Protein AF-A0A936QFX0-F1 (afdb_monomer_lite)

Foldseek 3Di:
DDPFFDQDPNDGHDDADEWFAEDPVQFPDPDPVSRVVQSVLQSVVCVVPPTRYYGYGHVVSVVLVVLLVVLLVQVVVVLVDVFKDWDWAFFADPPPRHTQEIETDMWGAGPVGDTDDCVRNVVSCLVVVVLLSVQLVSLLNQQLVQVVCVVVVNVRYAYEYEDELSLLPPPCNLVSSVVSCVVNVGQQLRYEYEYEPVSLPPDVVSLLVSLVSSVVSNHAYEYPQPPPDDDDPVSVVVSLHQEYEHHVVVVVVVVPDDDPDDDPDDDDDDDDDDDDDDDDDDDDDDDDDDDDDDDDDDDDPDPDDDDDDFDDDDDDDDDDDDDNYDYTYRGDDDVVVSPD

Sequence (340 aa):
MFALPLSVLGEETMVSVSLGLTRLADVESEGGAAVLEAAFQALRAVKSQQRGQLGWYTPEMSRRTHERVTLLAGLRQALRSTGLFVVYQPQVALDDGRLIGLEALVRWRTEAGDFIGPDRFVPVAEQSGLICELGCFVLREALTVLTTLRESGLDAVRMAVNVSAVQFRDPDFLSELGDIIRSVGADSSKLELEITESVAMEDAAYVRASLDTIRQHGIQLAIDDFGTGYSSLAQLKQLSVDRLKIDRAFCQRSGRGGVRGQHRWGHRSAGPQARGRSDRRGRGNPRTGRLAATNGLPGSAGLSVWSPNALAGSARLDSSASGRASAVIRTTGIDALAHL

Radius of gyration: 26.62 Å; chains: 1; bounding box: 82×62×77 Å

Structure (mmCIF, N/CA/C/O backbone):
data_AF-A0A936QFX0-F1
#
_entry.id   AF-A0A936QFX0-F1
#
loop_
_atom_site.group_PDB
_atom_site.id
_atom_site.type_symbol
_atom_site.label_atom_id
_atom_site.label_alt_id
_atom_site.label_comp_id
_atom_site.label_asym_id
_atom_site.label_entity_id
_atom_site.label_seq_id
_atom_site.pdbx_PDB_ins_code
_atom_site.Cartn_x
_atom_site.Cartn_y
_atom_site.Cartn_z
_atom_site.occupancy
_atom_site.B_iso_or_equiv
_atom_site.auth_seq_id
_atom_site.auth_comp_id
_atom_site.auth_asym_id
_atom_site.auth_atom_id
_atom_site.pdbx_PDB_model_num
ATOM 1 N N . MET A 1 1 ? 0.925 -4.727 -39.262 1.00 59.97 1 MET A N 1
ATOM 2 C CA . MET A 1 1 ? -0.075 -5.646 -38.675 1.00 59.97 1 MET A CA 1
ATOM 3 C C . MET A 1 1 ? -0.552 -6.559 -39.793 1.00 59.97 1 MET A C 1
ATOM 5 O O . MET A 1 1 ? -0.716 -6.053 -40.897 1.00 59.97 1 MET A O 1
ATOM 9 N N . PHE A 1 2 ? -0.674 -7.871 -39.567 1.00 66.50 2 PHE A N 1
ATOM 10 C CA . PHE A 1 2 ? -1.157 -8.772 -40.617 1.00 66.50 2 PHE A CA 1
ATOM 11 C C . PHE A 1 2 ? -2.635 -8.477 -40.880 1.00 66.50 2 PHE A C 1
ATOM 13 O O . PHE A 1 2 ? -3.433 -8.453 -39.948 1.00 66.50 2 PHE A O 1
ATOM 20 N N . ALA A 1 3 ? -2.969 -8.182 -42.136 1.00 69.75 3 ALA A N 1
ATOM 21 C CA . ALA A 1 3 ? -4.334 -7.847 -42.539 1.00 69.75 3 ALA A CA 1
ATOM 22 C C . ALA A 1 3 ? -5.234 -9.088 -42.665 1.00 69.75 3 ALA A C 1
ATOM 24 O O . ALA A 1 3 ? -6.452 -8.955 -42.687 1.00 69.75 3 ALA A O 1
ATOM 25 N N . LEU A 1 4 ? -4.631 -10.277 -42.753 1.00 81.00 4 LEU A N 1
ATOM 26 C CA . LEU A 1 4 ? -5.306 -11.559 -42.918 1.00 81.00 4 LEU A CA 1
ATOM 27 C C . LEU A 1 4 ? -4.728 -12.578 -41.923 1.00 81.00 4 LEU A C 1
ATOM 29 O O . LEU A 1 4 ? -3.544 -12.469 -41.576 1.00 81.00 4 LEU A O 1
ATOM 33 N N . PRO A 1 5 ? -5.539 -13.544 -41.456 1.00 84.38 5 PRO A N 1
ATOM 34 C CA . PRO A 1 5 ? -5.068 -14.619 -40.596 1.00 84.38 5 PRO A CA 1
ATOM 35 C C . PRO A 1 5 ? -4.023 -15.477 -41.315 1.00 84.38 5 PRO A C 1
ATOM 37 O O . PRO A 1 5 ? -4.024 -15.617 -42.538 1.00 84.38 5 PRO A O 1
ATOM 40 N N . LEU A 1 6 ? -3.107 -16.045 -40.536 1.00 89.38 6 LEU A N 1
ATOM 41 C CA . LEU A 1 6 ? -2.107 -16.989 -41.019 1.00 89.38 6 LEU A CA 1
ATOM 42 C C . LEU A 1 6 ? -2.596 -18.409 -40.732 1.00 89.38 6 LEU A C 1
ATOM 44 O O . LEU A 1 6 ? -3.075 -18.681 -39.632 1.00 89.38 6 LEU A O 1
ATOM 48 N N . SER A 1 7 ? -2.446 -19.315 -41.698 1.00 90.00 7 SER A N 1
ATOM 49 C CA . SER A 1 7 ? -2.715 -20.737 -41.471 1.00 90.00 7 SER A CA 1
ATOM 50 C C . SER A 1 7 ? -1.565 -21.349 -40.670 1.00 90.00 7 SER A C 1
ATOM 52 O O . SER A 1 7 ? -0.426 -21.399 -41.141 1.00 90.00 7 SER A O 1
ATOM 54 N N . VAL A 1 8 ? -1.851 -21.789 -39.445 1.00 88.19 8 VAL A N 1
ATOM 55 C CA . VAL A 1 8 ? -0.900 -22.440 -38.537 1.00 88.19 8 VAL A CA 1
ATOM 56 C C . VAL A 1 8 ? -1.490 -23.792 -38.156 1.00 88.19 8 VAL A C 1
ATOM 58 O O . VAL A 1 8 ? -2.532 -23.851 -37.518 1.00 88.19 8 VAL A O 1
ATOM 61 N N . LEU A 1 9 ? -0.842 -24.887 -38.569 1.00 90.19 9 LEU A N 1
ATOM 62 C CA . LEU A 1 9 ? -1.313 -26.263 -38.323 1.00 90.19 9 LEU A CA 1
ATOM 63 C C . LEU A 1 9 ? -2.747 -26.549 -38.828 1.00 90.19 9 LEU A C 1
ATOM 65 O O . LEU A 1 9 ? -3.434 -27.402 -38.278 1.00 90.19 9 LEU A O 1
ATOM 69 N N . GLY A 1 10 ? -3.189 -25.860 -39.886 1.00 89.19 10 GLY A N 1
ATOM 70 C CA . GLY A 1 10 ? -4.537 -26.011 -40.451 1.00 89.19 10 GLY A CA 1
ATOM 71 C C . GLY A 1 10 ? -5.600 -25.098 -39.830 1.00 89.19 10 GLY A C 1
ATOM 72 O O . GLY A 1 10 ? -6.713 -25.058 -40.341 1.00 89.19 10 GLY A O 1
ATOM 73 N N . GLU A 1 11 ? -5.249 -24.323 -38.802 1.00 88.00 11 GLU A N 1
ATOM 74 C CA . GLU A 1 11 ? -6.131 -23.347 -38.153 1.00 88.00 11 GLU A CA 1
ATOM 75 C C . GLU A 1 11 ? -5.802 -21.918 -38.611 1.00 88.00 11 GLU A C 1
ATOM 77 O O . GLU A 1 11 ? -4.633 -21.536 -38.731 1.00 88.00 11 GLU A O 1
ATOM 82 N N . GLU A 1 12 ? -6.827 -21.097 -38.843 1.00 91.62 12 GLU A N 1
ATOM 83 C CA . GLU A 1 12 ? -6.650 -19.678 -39.162 1.00 91.62 12 GLU A CA 1
ATOM 84 C C . GLU A 1 12 ? -6.410 -18.864 -37.887 1.00 91.62 12 GLU A C 1
ATOM 86 O O . GLU A 1 12 ? -7.300 -18.678 -37.060 1.00 91.62 12 GLU A O 1
ATOM 91 N N . THR A 1 13 ? -5.194 -18.339 -37.727 1.00 88.06 13 THR A N 1
ATOM 92 C CA . THR A 1 13 ? -4.798 -17.578 -36.537 1.00 88.06 13 THR A CA 1
ATOM 93 C C . THR A 1 13 ? -4.462 -16.134 -36.888 1.00 88.06 13 THR A C 1
ATOM 95 O O . THR A 1 13 ? -3.573 -15.853 -37.695 1.00 88.06 13 THR A O 1
ATOM 98 N N . MET A 1 14 ? -5.125 -15.186 -36.224 1.00 86.88 14 MET A N 1
ATOM 99 C CA . MET A 1 14 ? -4.748 -13.774 -36.293 1.00 86.88 14 MET A CA 1
ATOM 100 C C . MET A 1 14 ? -3.461 -13.524 -35.505 1.00 86.88 14 MET A C 1
ATOM 102 O O . MET A 1 14 ? -3.421 -13.674 -34.284 1.00 86.88 14 MET A O 1
ATOM 106 N N . VAL A 1 15 ? -2.409 -13.091 -36.201 1.00 86.00 15 VAL A N 1
ATOM 107 C CA . VAL A 1 15 ? -1.118 -12.760 -35.587 1.00 86.00 15 VAL A CA 1
ATOM 108 C C . VAL A 1 15 ? -0.955 -11.248 -35.489 1.00 86.00 15 VAL A C 1
ATOM 110 O O . VAL A 1 15 ? -1.141 -10.505 -36.452 1.00 86.00 15 VAL A O 1
ATOM 113 N N . SER A 1 16 ? -0.554 -10.782 -34.309 1.00 84.25 16 SER A N 1
ATOM 114 C CA . SER A 1 16 ? -0.152 -9.394 -34.086 1.00 84.25 16 SER A CA 1
ATOM 115 C C . SER A 1 16 ? 1.356 -9.317 -33.853 1.00 84.25 16 SER A C 1
ATOM 117 O O . SER A 1 16 ? 1.957 -10.229 -33.287 1.00 84.25 16 SER A O 1
ATOM 119 N N . VAL A 1 17 ? 1.981 -8.228 -34.304 1.00 87.38 17 VAL A N 1
ATOM 120 C CA . VAL A 1 17 ? 3.422 -7.990 -34.148 1.00 87.38 17 VAL A CA 1
ATOM 121 C C . VAL A 1 17 ? 3.612 -6.694 -33.385 1.00 87.38 17 VAL A C 1
ATOM 123 O O . VAL A 1 17 ? 3.028 -5.676 -33.751 1.00 87.38 17 VAL A O 1
ATOM 1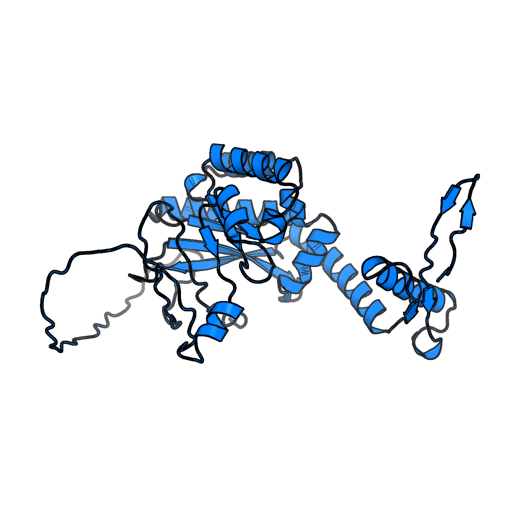26 N N . SER A 1 18 ? 4.438 -6.737 -32.343 1.00 91.81 18 SER A N 1
ATOM 127 C CA . SER A 1 18 ? 4.894 -5.547 -31.630 1.00 91.81 18 SER A CA 1
ATOM 128 C C . SER A 1 18 ? 6.342 -5.241 -31.992 1.00 91.81 18 SER A C 1
ATOM 130 O O . SER A 1 18 ? 7.163 -6.156 -32.024 1.00 91.81 18 SER A O 1
ATOM 132 N N . LEU A 1 19 ? 6.654 -3.968 -32.235 1.00 93.81 19 LEU A N 1
ATOM 133 C CA . LEU A 1 19 ? 7.981 -3.503 -32.649 1.00 93.81 19 LEU A CA 1
ATOM 134 C C . LEU A 1 19 ? 8.499 -2.444 -31.673 1.00 93.81 19 LEU A C 1
ATOM 136 O O . LEU A 1 19 ? 7.777 -1.506 -31.338 1.00 93.81 19 LEU A O 1
ATOM 140 N N . GLY A 1 20 ? 9.750 -2.588 -31.240 1.00 94.38 20 GLY A N 1
ATOM 141 C CA . GLY A 1 20 ? 10.479 -1.562 -30.499 1.00 94.38 20 GLY A CA 1
ATOM 142 C C . GLY A 1 20 ? 11.553 -0.959 -31.389 1.00 94.38 20 GLY A C 1
ATOM 143 O O . GLY A 1 20 ? 12.367 -1.692 -31.948 1.00 94.38 20 GLY A O 1
ATOM 144 N N . LEU A 1 21 ? 11.533 0.359 -31.544 1.00 94.31 21 LEU A N 1
ATOM 145 C CA . LEU A 1 21 ? 12.494 1.109 -32.345 1.00 94.31 21 LEU A CA 1
ATOM 146 C C . LEU A 1 21 ? 13.338 2.006 -31.450 1.00 94.31 21 LEU A C 1
ATOM 148 O O . LEU A 1 21 ? 12.849 2.520 -30.452 1.00 94.31 21 LEU A O 1
ATOM 152 N N . THR A 1 22 ? 14.582 2.253 -31.839 1.00 94.44 22 THR A N 1
ATOM 153 C CA . THR A 1 22 ? 15.432 3.269 -31.215 1.00 94.44 22 THR A CA 1
ATOM 154 C C . THR A 1 22 ? 16.231 3.995 -32.288 1.00 94.44 22 THR A C 1
ATOM 156 O O . THR A 1 22 ? 16.524 3.419 -33.340 1.00 94.44 22 THR A O 1
ATOM 159 N N . ARG A 1 23 ? 16.575 5.259 -32.042 1.00 91.94 23 ARG A N 1
ATOM 160 C CA . ARG A 1 23 ? 17.535 5.992 -32.870 1.00 91.94 23 ARG A CA 1
ATOM 161 C C . ARG A 1 23 ? 18.886 5.930 -32.184 1.00 91.94 23 ARG A C 1
ATOM 163 O O . ARG A 1 23 ? 18.968 6.083 -30.971 1.00 91.94 23 ARG A O 1
ATOM 170 N N . LEU A 1 24 ? 19.947 5.780 -32.970 1.00 89.81 24 LEU A N 1
ATOM 171 C CA . LEU A 1 24 ? 21.312 5.765 -32.437 1.00 89.81 24 LEU A CA 1
ATOM 172 C C . LEU A 1 24 ? 21.632 7.040 -31.638 1.00 89.81 24 LEU A C 1
ATOM 174 O O . LEU A 1 24 ? 22.276 6.956 -30.606 1.00 89.81 24 LEU A O 1
ATOM 178 N N . ALA A 1 25 ? 21.116 8.195 -32.071 1.00 89.31 25 ALA A N 1
ATOM 179 C CA . ALA A 1 25 ? 21.322 9.480 -31.398 1.00 89.31 25 ALA A CA 1
ATOM 180 C C . ALA A 1 25 ? 20.618 9.610 -30.033 1.00 89.31 25 ALA A C 1
ATOM 182 O O . ALA A 1 25 ? 20.989 10.477 -29.252 1.00 89.31 25 ALA A O 1
ATOM 183 N N . ASP A 1 26 ? 19.614 8.774 -29.745 1.00 87.62 26 ASP A N 1
ATOM 184 C CA . ASP A 1 26 ? 18.865 8.832 -28.482 1.00 87.62 26 ASP A CA 1
ATOM 185 C C . ASP A 1 26 ? 19.538 7.992 -27.376 1.00 87.62 26 ASP A C 1
ATOM 187 O O . ASP A 1 26 ? 19.082 7.986 -26.232 1.00 87.62 26 ASP A O 1
ATOM 191 N N . VAL A 1 27 ? 20.604 7.253 -27.701 1.00 87.38 27 VAL A N 1
ATOM 192 C CA . VAL A 1 27 ? 21.320 6.364 -26.780 1.00 87.38 27 VAL A CA 1
ATOM 193 C C . VAL A 1 27 ? 22.672 6.988 -26.442 1.00 87.38 27 VAL A C 1
ATOM 195 O O . VAL A 1 27 ? 23.532 7.117 -27.304 1.00 87.38 27 VAL A O 1
ATOM 198 N N . GLU A 1 28 ? 22.887 7.333 -25.173 1.00 80.25 28 GLU A N 1
ATOM 199 C CA . GLU A 1 28 ? 24.111 7.998 -24.677 1.00 80.25 28 GLU A CA 1
ATOM 200 C C . GLU A 1 28 ? 25.355 7.078 -24.630 1.00 80.25 28 GLU A C 1
ATOM 202 O O . GLU A 1 28 ? 26.347 7.385 -23.975 1.00 80.25 28 GLU A O 1
ATOM 207 N N . SER A 1 29 ? 25.317 5.925 -25.303 1.00 80.19 29 SER A N 1
ATOM 208 C CA . SER A 1 29 ? 26.368 4.906 -25.284 1.00 80.19 29 SER A CA 1
ATOM 209 C C . SER A 1 29 ? 26.775 4.516 -26.700 1.00 80.19 29 SER A C 1
ATOM 211 O O . SER A 1 29 ? 25.930 4.260 -27.555 1.00 80.19 29 SER A O 1
ATOM 213 N N . GLU A 1 30 ? 28.083 4.390 -26.923 1.00 74.19 30 GLU A N 1
ATOM 214 C CA . GLU A 1 30 ? 28.663 3.979 -28.208 1.00 74.19 30 GLU A CA 1
ATOM 215 C C . GLU A 1 30 ? 28.567 2.457 -28.459 1.00 74.19 30 GLU A C 1
ATOM 217 O O . GLU A 1 30 ? 28.928 1.964 -29.527 1.00 74.19 30 GLU A O 1
ATOM 222 N N . GLY A 1 31 ? 28.071 1.681 -27.486 1.00 84.88 31 GLY A N 1
ATOM 223 C CA . GLY A 1 31 ? 27.994 0.223 -27.566 1.00 84.88 31 GLY A CA 1
ATOM 224 C C . GLY A 1 31 ? 26.705 -0.296 -28.209 1.00 84.88 31 GLY A C 1
ATOM 225 O O . GLY A 1 31 ? 25.600 0.032 -27.776 1.00 84.88 31 GLY A O 1
ATOM 226 N N . GLY A 1 32 ? 26.823 -1.226 -29.165 1.00 88.25 32 GLY A N 1
ATOM 227 C CA . GLY A 1 32 ? 25.663 -1.865 -29.811 1.00 88.25 32 GLY A CA 1
ATOM 228 C C . GLY A 1 32 ? 24.707 -2.580 -28.841 1.00 88.25 32 GLY A C 1
ATOM 229 O O . GLY A 1 32 ? 23.507 -2.656 -29.099 1.00 88.25 32 GLY A O 1
ATOM 230 N N . ALA A 1 33 ? 25.208 -3.045 -27.691 1.00 89.56 33 ALA A N 1
ATOM 231 C CA . ALA A 1 33 ? 24.383 -3.637 -26.638 1.00 89.56 33 ALA A CA 1
ATOM 232 C C . ALA A 1 33 ? 23.384 -2.634 -26.032 1.00 89.56 33 ALA A C 1
ATOM 234 O O . ALA A 1 33 ? 22.217 -2.976 -25.859 1.00 89.56 33 ALA A O 1
ATOM 235 N N . ALA A 1 34 ? 23.807 -1.389 -25.783 1.00 88.44 34 ALA A N 1
ATOM 236 C CA . ALA A 1 34 ? 22.941 -0.348 -25.228 1.00 88.44 34 ALA A CA 1
ATOM 237 C C . ALA A 1 34 ? 21.832 0.052 -26.214 1.00 88.44 34 ALA A C 1
ATOM 239 O O . ALA A 1 34 ? 20.684 0.263 -25.825 1.00 88.44 34 ALA A O 1
ATOM 240 N N . VAL A 1 35 ? 22.148 0.077 -27.513 1.00 91.25 35 VAL A N 1
ATOM 241 C CA . VAL A 1 35 ? 21.163 0.315 -28.579 1.00 91.25 35 VAL A CA 1
ATOM 242 C C . VAL A 1 35 ? 20.118 -0.803 -28.618 1.00 91.25 35 VAL A C 1
ATOM 244 O O . VAL A 1 35 ? 18.917 -0.535 -28.688 1.00 91.25 35 VAL A O 1
ATOM 247 N N . LEU A 1 36 ? 20.546 -2.064 -28.533 1.00 92.38 36 LEU A N 1
ATOM 248 C CA . LEU A 1 36 ? 19.619 -3.196 -28.469 1.00 92.38 36 LEU A CA 1
ATOM 249 C C . LEU A 1 36 ? 18.745 -3.141 -27.215 1.00 92.38 36 LEU A C 1
ATOM 251 O O . LEU A 1 36 ? 17.538 -3.365 -27.305 1.00 92.38 36 LEU A O 1
ATOM 255 N N . GLU A 1 37 ? 19.321 -2.809 -26.060 1.00 90.12 37 GLU A N 1
ATOM 256 C CA . GLU A 1 37 ? 18.570 -2.654 -24.817 1.00 90.12 37 GLU A CA 1
ATOM 257 C C . GLU A 1 37 ? 17.504 -1.556 -24.932 1.00 90.12 37 GLU A C 1
ATOM 259 O O . GLU A 1 37 ? 16.346 -1.794 -24.585 1.00 90.12 37 GLU A O 1
ATOM 264 N N . ALA A 1 38 ? 17.844 -0.402 -25.511 1.00 91.19 38 ALA A N 1
ATOM 265 C CA . ALA A 1 38 ? 16.902 0.684 -25.774 1.00 91.19 38 ALA A CA 1
ATOM 266 C C . ALA A 1 38 ? 15.726 0.231 -26.665 1.00 91.19 38 ALA A C 1
ATOM 268 O O . ALA A 1 38 ? 14.558 0.472 -26.340 1.00 91.19 38 ALA A O 1
ATOM 269 N N . ALA A 1 39 ? 16.004 -0.508 -27.746 1.00 93.38 39 ALA A N 1
ATOM 270 C CA . ALA A 1 39 ? 14.959 -1.091 -28.593 1.00 93.38 39 ALA A CA 1
ATOM 271 C C . ALA A 1 39 ? 14.088 -2.109 -27.829 1.00 93.38 39 ALA A C 1
ATOM 273 O O . ALA A 1 39 ? 12.862 -2.130 -27.982 1.00 93.38 39 ALA A O 1
ATOM 274 N N . PHE A 1 40 ? 14.690 -2.927 -26.958 1.00 92.19 40 PHE A N 1
ATOM 275 C CA . PHE A 1 40 ? 13.958 -3.863 -26.102 1.00 92.19 40 PHE A CA 1
ATOM 276 C C . PHE A 1 40 ? 13.073 -3.160 -25.073 1.00 92.19 40 PHE A C 1
ATOM 278 O O . PHE A 1 40 ? 11.955 -3.620 -24.828 1.00 92.19 40 PHE A O 1
ATOM 285 N N . GLN A 1 41 ? 13.530 -2.056 -24.482 1.00 90.00 41 GLN A N 1
ATOM 286 C CA . GLN A 1 41 ? 12.723 -1.255 -23.564 1.00 90.00 41 GLN A CA 1
ATOM 287 C C . GLN A 1 41 ? 11.493 -0.681 -24.277 1.00 90.00 41 GLN A C 1
ATOM 289 O O . GLN A 1 41 ? 10.377 -0.832 -23.775 1.00 90.00 41 GLN A O 1
ATOM 294 N N . ALA A 1 42 ? 11.664 -0.137 -25.487 1.00 91.94 42 ALA A N 1
ATOM 295 C CA . ALA A 1 42 ? 10.550 0.321 -26.316 1.00 91.94 42 ALA A CA 1
ATOM 296 C C . ALA A 1 42 ? 9.563 -0.817 -26.630 1.00 91.94 42 ALA A C 1
ATOM 298 O O . ALA A 1 42 ? 8.351 -0.663 -26.477 1.00 91.94 42 ALA A O 1
ATOM 299 N N . LEU A 1 43 ? 10.074 -2.000 -26.989 1.00 93.25 43 LEU A N 1
ATOM 300 C CA . LEU A 1 43 ? 9.245 -3.180 -27.246 1.00 93.25 43 LEU A CA 1
ATOM 301 C C . LEU A 1 43 ? 8.459 -3.619 -26.001 1.00 93.25 43 LEU A C 1
ATOM 303 O O . LEU A 1 43 ? 7.289 -3.992 -26.109 1.00 93.25 43 LEU A O 1
ATOM 307 N N . ARG A 1 44 ? 9.084 -3.601 -24.817 1.00 88.00 44 ARG A N 1
ATOM 308 C CA . ARG A 1 44 ? 8.416 -3.930 -23.549 1.00 88.00 44 ARG A CA 1
ATOM 309 C C . ARG A 1 44 ? 7.314 -2.924 -23.230 1.00 88.00 44 ARG A C 1
ATOM 311 O O . ARG A 1 44 ? 6.215 -3.359 -22.897 1.00 88.00 44 ARG A O 1
ATOM 318 N N . ALA A 1 45 ? 7.574 -1.628 -23.405 1.00 86.19 45 ALA A N 1
ATOM 319 C CA . ALA A 1 45 ? 6.584 -0.573 -23.193 1.00 86.19 45 ALA A CA 1
ATOM 320 C C . ALA A 1 45 ? 5.344 -0.765 -24.085 1.00 86.19 45 ALA A C 1
ATOM 322 O O . ALA A 1 45 ? 4.213 -0.734 -23.593 1.00 86.19 45 ALA A O 1
ATOM 323 N N . VAL A 1 46 ? 5.551 -1.082 -25.369 1.00 89.00 46 VAL A N 1
ATOM 324 C CA . VAL A 1 46 ? 4.465 -1.446 -26.294 1.00 89.00 46 VAL A CA 1
ATOM 325 C C . VAL A 1 46 ? 3.704 -2.665 -25.783 1.00 89.00 46 VAL A C 1
ATOM 327 O O . VAL A 1 46 ? 2.481 -2.637 -25.692 1.00 89.00 46 VAL A O 1
ATOM 330 N N . LYS A 1 47 ? 4.408 -3.740 -25.411 1.00 86.75 47 LYS A N 1
ATOM 331 C CA . LYS A 1 47 ? 3.768 -4.979 -24.945 1.00 86.75 47 LYS A CA 1
ATOM 332 C C . LYS A 1 47 ? 2.942 -4.794 -23.669 1.00 86.75 47 LYS A C 1
ATOM 334 O O . LYS A 1 47 ? 1.980 -5.543 -23.508 1.00 86.75 47 LYS A O 1
ATOM 339 N N . SER A 1 48 ? 3.312 -3.861 -22.788 1.00 79.88 48 SER A N 1
ATOM 340 C CA . SER A 1 48 ? 2.575 -3.568 -21.551 1.00 79.88 48 SER A CA 1
ATOM 341 C C . SER A 1 48 ? 1.384 -2.631 -21.744 1.00 79.88 48 SER A C 1
ATOM 343 O O . SER A 1 48 ? 0.422 -2.740 -20.996 1.00 79.88 48 SER A O 1
ATOM 345 N N . GLN A 1 49 ? 1.439 -1.714 -22.715 1.00 78.88 49 GLN A N 1
ATOM 346 C CA . GLN A 1 49 ? 0.354 -0.761 -22.971 1.00 78.88 49 GLN A CA 1
ATOM 347 C C . GLN A 1 49 ? -0.652 -1.316 -23.981 1.00 78.88 49 GLN A C 1
ATOM 349 O O . GLN A 1 49 ? -1.844 -1.391 -23.698 1.00 78.88 49 GLN A O 1
ATOM 354 N N . GLN A 1 50 ? -0.173 -1.716 -25.163 1.00 74.69 50 GLN A N 1
ATOM 355 C CA . GLN A 1 50 ? -1.018 -2.212 -26.242 1.00 74.69 50 GLN A CA 1
ATOM 356 C C . GLN A 1 50 ? -0.226 -3.085 -27.226 1.00 74.69 50 GLN A C 1
ATOM 358 O O . GLN A 1 50 ? 0.632 -2.622 -27.983 1.00 74.69 50 GLN A O 1
ATOM 363 N N . ARG A 1 51 ? -0.542 -4.385 -27.247 1.00 80.69 51 ARG A N 1
ATOM 364 C CA . ARG A 1 51 ? 0.068 -5.349 -28.176 1.00 80.69 51 ARG A CA 1
ATOM 365 C C . ARG A 1 51 ? -0.319 -5.046 -29.629 1.00 80.69 51 ARG A C 1
ATOM 367 O O . ARG A 1 51 ? -1.374 -4.481 -29.898 1.00 80.69 51 ARG A O 1
ATOM 374 N N . GLY A 1 52 ? 0.542 -5.433 -30.571 1.00 81.88 52 GLY A N 1
ATOM 375 C CA . GLY A 1 52 ? 0.308 -5.238 -32.007 1.00 81.88 52 GLY A CA 1
ATOM 376 C C . GLY A 1 52 ? 0.702 -3.865 -32.565 1.00 81.88 52 GLY A C 1
ATOM 377 O O . GLY A 1 52 ? 0.391 -3.582 -33.721 1.00 81.88 52 GLY A O 1
ATOM 378 N N . GLN A 1 53 ? 1.359 -3.018 -31.766 1.00 87.38 53 GLN A N 1
ATOM 379 C CA . GLN A 1 53 ? 1.803 -1.681 -32.171 1.00 87.38 53 GLN A CA 1
ATOM 380 C C . GLN A 1 53 ? 3.326 -1.543 -32.286 1.00 87.38 53 GLN A C 1
ATOM 382 O O . GLN A 1 53 ? 4.095 -2.458 -31.993 1.00 87.38 53 GLN A O 1
ATOM 387 N N . LEU A 1 54 ? 3.759 -0.368 -32.727 1.00 91.62 54 LEU A N 1
ATOM 388 C CA . LEU A 1 54 ? 5.151 0.044 -32.795 1.00 91.62 54 LEU A CA 1
ATOM 389 C C . LEU A 1 54 ? 5.392 1.175 -31.796 1.00 91.62 54 LEU A C 1
ATOM 391 O O . LEU A 1 54 ? 4.580 2.090 -31.695 1.00 91.62 54 LEU A O 1
ATOM 395 N N . GLY A 1 55 ? 6.508 1.111 -31.077 1.00 91.69 55 GLY A N 1
ATOM 396 C CA . GLY A 1 55 ? 6.901 2.117 -30.097 1.00 91.69 55 GLY A CA 1
ATOM 397 C C . GLY A 1 55 ? 8.350 2.530 -30.276 1.00 91.69 55 GLY A C 1
ATOM 398 O O . GLY A 1 55 ? 9.206 1.710 -30.608 1.00 91.69 55 GLY A O 1
ATOM 399 N N . TRP A 1 56 ? 8.607 3.812 -30.046 1.00 93.62 56 TRP A N 1
ATOM 400 C CA . TRP A 1 56 ? 9.943 4.386 -30.064 1.00 93.62 56 TRP A CA 1
ATOM 401 C C . TRP A 1 56 ? 10.492 4.478 -28.650 1.00 93.62 56 TRP A C 1
ATOM 403 O O . TRP A 1 56 ? 9.786 4.874 -27.722 1.00 93.62 56 TRP A O 1
ATOM 413 N N . TYR A 1 57 ? 11.761 4.130 -28.514 1.00 92.69 57 TYR A N 1
ATOM 414 C CA . TYR A 1 57 ? 12.542 4.408 -27.332 1.00 92.69 57 TYR A CA 1
ATOM 415 C C . TYR A 1 57 ? 12.608 5.914 -27.104 1.00 92.69 57 TYR A C 1
ATOM 417 O O . TYR A 1 57 ? 12.734 6.699 -28.044 1.00 92.69 57 TYR A O 1
ATOM 425 N N . THR A 1 58 ? 12.557 6.298 -25.836 1.00 90.88 58 THR A N 1
ATOM 426 C CA . THR A 1 58 ? 12.931 7.633 -25.386 1.00 90.88 58 THR A CA 1
ATOM 427 C C . THR A 1 58 ? 13.891 7.486 -24.205 1.00 90.88 58 THR A C 1
ATOM 429 O O . THR A 1 58 ? 13.726 6.546 -23.422 1.00 90.88 58 THR A O 1
ATOM 432 N N . PRO A 1 59 ? 14.854 8.405 -24.009 1.00 87.62 59 PRO A N 1
ATOM 433 C CA . PRO A 1 59 ? 15.752 8.380 -22.846 1.00 87.62 59 PRO A CA 1
ATOM 434 C C . PRO A 1 59 ? 15.013 8.282 -21.502 1.00 87.62 59 PRO A C 1
ATOM 436 O O . PRO A 1 59 ? 15.459 7.629 -20.559 1.00 87.62 59 PRO A O 1
ATOM 439 N N . GLU A 1 60 ? 13.812 8.856 -21.445 1.00 86.56 60 GLU A N 1
ATOM 440 C CA . GLU A 1 60 ? 12.903 8.772 -20.305 1.00 86.56 60 GLU A CA 1
ATOM 441 C C . GLU A 1 60 ? 12.508 7.325 -19.942 1.00 86.56 60 GLU A C 1
ATOM 443 O O . GLU A 1 60 ? 12.316 7.026 -18.764 1.00 86.56 60 GLU A O 1
ATOM 448 N N . MET A 1 61 ? 12.417 6.400 -20.907 1.00 86.62 61 MET A N 1
ATOM 449 C CA . MET A 1 61 ? 12.153 4.978 -20.630 1.00 86.62 61 MET A CA 1
ATOM 450 C C . MET A 1 61 ? 13.297 4.330 -19.842 1.00 86.62 61 MET A C 1
ATOM 452 O O . MET A 1 61 ? 13.039 3.620 -18.862 1.00 86.62 61 MET A O 1
ATOM 456 N N . SER A 1 62 ? 14.547 4.621 -20.215 1.00 84.62 62 SER A N 1
ATOM 457 C CA . SER A 1 62 ? 15.726 4.153 -19.479 1.00 84.62 62 SER A CA 1
ATOM 458 C C . SER A 1 62 ? 15.769 4.756 -18.086 1.00 84.62 62 SER A C 1
ATOM 460 O O . SER A 1 62 ? 15.982 4.023 -17.118 1.00 84.62 62 SER A O 1
ATOM 462 N N . ARG A 1 63 ? 15.503 6.063 -17.962 1.00 84.81 63 ARG A N 1
ATOM 463 C CA . ARG A 1 63 ? 15.469 6.748 -16.664 1.00 84.81 63 ARG A CA 1
ATOM 464 C C . ARG A 1 63 ? 14.428 6.130 -15.733 1.00 84.81 63 ARG A C 1
ATOM 466 O O . ARG A 1 63 ? 14.766 5.748 -14.619 1.00 84.81 63 ARG A O 1
ATOM 473 N N . ARG A 1 64 ? 13.195 5.923 -16.206 1.00 83.62 64 ARG A N 1
ATOM 474 C CA . ARG A 1 64 ? 12.125 5.267 -15.428 1.00 83.62 64 ARG A CA 1
ATOM 475 C C . ARG A 1 64 ? 12.478 3.841 -15.024 1.00 83.62 64 ARG A C 1
ATOM 477 O O . ARG A 1 64 ? 12.142 3.415 -13.922 1.00 83.62 64 ARG A O 1
ATOM 484 N N . THR A 1 65 ? 13.144 3.099 -15.907 1.00 83.50 65 THR A N 1
ATOM 485 C CA . THR A 1 65 ? 13.597 1.735 -15.609 1.00 83.50 65 THR A CA 1
ATOM 486 C C . THR A 1 65 ? 14.637 1.746 -14.490 1.00 83.50 65 THR A C 1
ATOM 488 O O . THR A 1 65 ? 14.474 1.019 -13.511 1.00 83.50 65 THR A O 1
ATOM 491 N N . HIS A 1 66 ? 15.649 2.613 -14.582 1.00 86.44 66 HIS A N 1
ATOM 492 C CA . HIS A 1 66 ? 16.662 2.780 -13.537 1.00 86.44 66 HIS A CA 1
ATOM 493 C C . HIS A 1 66 ? 16.044 3.235 -12.214 1.00 86.44 66 HIS A C 1
ATOM 495 O O . HIS A 1 66 ? 16.277 2.609 -11.185 1.00 86.44 66 HIS A O 1
ATOM 501 N N . GLU A 1 67 ? 15.195 4.265 -12.235 1.00 87.69 67 GLU A N 1
ATOM 502 C CA . GLU A 1 67 ? 14.495 4.757 -11.044 1.00 87.69 67 GLU A CA 1
ATOM 503 C C . GLU A 1 67 ? 13.698 3.653 -10.359 1.00 87.69 67 GLU A C 1
ATOM 505 O O . GLU A 1 67 ? 13.737 3.523 -9.139 1.00 87.69 67 GLU A O 1
ATOM 510 N N . ARG A 1 68 ? 13.011 2.815 -11.135 1.00 89.00 68 ARG A N 1
ATOM 511 C CA . ARG A 1 68 ? 12.251 1.693 -10.599 1.00 89.00 68 ARG A CA 1
ATOM 512 C C . ARG A 1 68 ? 13.137 0.621 -9.970 1.00 89.00 68 ARG A C 1
ATOM 514 O O . ARG A 1 68 ? 12.762 0.082 -8.933 1.00 89.00 68 ARG A O 1
ATOM 521 N N . VAL A 1 69 ? 14.281 0.301 -10.575 1.00 90.56 69 VAL A N 1
ATOM 522 C CA . VAL A 1 69 ? 15.254 -0.639 -9.992 1.00 90.56 69 VAL A CA 1
ATOM 523 C C . VAL A 1 69 ? 15.795 -0.088 -8.673 1.00 90.56 69 VAL A C 1
ATOM 525 O O . VAL A 1 69 ? 15.809 -0.809 -7.676 1.00 90.56 69 VAL A O 1
ATOM 528 N N . THR A 1 70 ? 16.150 1.197 -8.637 1.00 91.44 70 THR A N 1
ATOM 529 C CA . THR A 1 70 ? 16.605 1.882 -7.420 1.00 91.44 70 THR A CA 1
ATOM 530 C C . THR A 1 70 ? 15.524 1.890 -6.339 1.00 91.44 70 THR A C 1
ATOM 532 O O . THR A 1 70 ? 15.799 1.527 -5.197 1.00 91.44 70 THR A O 1
ATOM 535 N N . LEU A 1 71 ? 14.277 2.228 -6.690 1.00 92.94 71 LEU A N 1
ATOM 536 C CA . LEU A 1 71 ? 13.140 2.193 -5.765 1.00 92.94 71 LEU A CA 1
ATOM 537 C C . LEU A 1 71 ? 12.878 0.779 -5.241 1.00 92.94 71 LEU A C 1
ATOM 539 O O . LEU A 1 71 ? 12.634 0.606 -4.054 1.00 92.94 71 LEU A O 1
ATOM 543 N N . LEU A 1 72 ? 12.958 -0.245 -6.091 1.00 94.50 72 LEU A N 1
ATOM 544 C CA . LEU A 1 72 ? 12.765 -1.632 -5.674 1.00 94.50 72 LEU A CA 1
ATOM 545 C C . LEU A 1 72 ? 13.844 -2.080 -4.679 1.00 94.50 72 LEU A C 1
ATOM 547 O O . LEU A 1 72 ? 13.529 -2.691 -3.658 1.00 94.50 72 LEU A O 1
ATOM 551 N N . ALA A 1 73 ? 15.112 -1.786 -4.975 1.00 93.06 73 ALA A N 1
ATOM 552 C CA . ALA A 1 73 ? 16.226 -2.108 -4.088 1.00 93.06 73 ALA A CA 1
ATOM 553 C C . ALA A 1 73 ? 16.084 -1.389 -2.737 1.00 93.06 73 ALA A C 1
ATOM 555 O O . ALA A 1 73 ? 16.174 -2.030 -1.689 1.00 93.06 73 ALA A O 1
ATOM 556 N N . GLY A 1 74 ? 15.773 -0.090 -2.773 1.00 93.94 74 GLY A N 1
ATOM 557 C CA . GLY A 1 74 ? 15.539 0.712 -1.578 1.00 93.94 74 GLY A CA 1
ATOM 558 C C . GLY A 1 74 ? 14.351 0.216 -0.751 1.00 93.94 74 GLY A C 1
ATOM 559 O O . GLY A 1 74 ? 14.464 0.118 0.466 1.00 93.94 74 GLY A O 1
ATOM 560 N N . LEU A 1 75 ? 13.237 -0.158 -1.387 1.00 95.00 75 LEU A N 1
ATOM 561 C CA . LEU A 1 75 ? 12.047 -0.64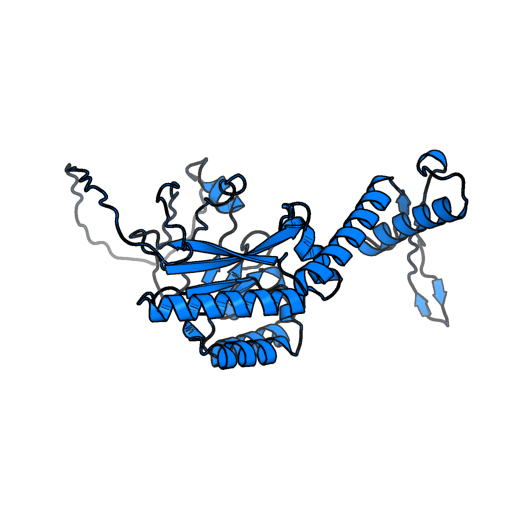0 -0.683 1.00 95.00 75 LEU A CA 1
ATOM 562 C C . LEU A 1 75 ? 12.327 -1.966 0.034 1.00 95.00 75 LEU A C 1
ATOM 564 O O . LEU A 1 75 ? 11.953 -2.130 1.192 1.00 95.00 75 LEU A O 1
ATOM 568 N N . ARG A 1 76 ? 13.051 -2.892 -0.612 1.00 94.06 76 ARG A N 1
ATOM 569 C CA . ARG A 1 76 ? 13.491 -4.148 0.024 1.00 94.06 76 ARG A CA 1
ATOM 570 C C . ARG A 1 76 ? 14.362 -3.906 1.249 1.00 94.06 76 ARG A C 1
ATOM 572 O O . ARG A 1 76 ? 14.281 -4.661 2.212 1.00 94.06 76 ARG A O 1
ATOM 579 N N . GLN A 1 77 ? 15.238 -2.908 1.191 1.00 92.94 77 GLN A N 1
ATOM 580 C CA . GLN A 1 77 ? 16.062 -2.527 2.333 1.00 92.94 77 GLN A CA 1
ATOM 581 C C . GLN A 1 77 ? 15.200 -1.922 3.440 1.00 92.94 77 GLN A C 1
ATOM 583 O O . GLN A 1 77 ? 15.316 -2.356 4.580 1.00 92.94 77 GLN A O 1
ATOM 588 N N . ALA A 1 78 ? 14.293 -1.008 3.094 1.00 93.62 78 ALA A N 1
ATOM 589 C CA . ALA A 1 78 ? 13.421 -0.327 4.042 1.00 93.62 78 ALA A CA 1
ATOM 590 C C . ALA A 1 78 ? 12.443 -1.268 4.762 1.00 93.62 78 ALA A C 1
ATOM 592 O O . ALA A 1 78 ? 12.154 -1.036 5.927 1.00 93.62 78 ALA A O 1
ATOM 593 N N . LEU A 1 79 ? 11.987 -2.349 4.117 1.00 92.12 79 LEU A N 1
ATOM 594 C CA . LEU A 1 79 ? 11.189 -3.408 4.759 1.00 92.12 79 LEU A CA 1
ATOM 595 C C . LEU A 1 79 ? 11.971 -4.203 5.816 1.00 92.12 79 LEU A C 1
ATOM 597 O O . LEU A 1 79 ? 11.374 -4.769 6.725 1.00 92.12 79 LEU A O 1
ATOM 601 N N . ARG A 1 80 ? 13.304 -4.253 5.708 1.00 89.56 80 ARG A N 1
ATOM 602 C CA . ARG A 1 80 ? 14.187 -4.931 6.672 1.00 89.56 80 ARG A CA 1
ATOM 603 C C . ARG A 1 80 ? 14.799 -3.984 7.708 1.00 89.56 80 ARG A C 1
ATOM 605 O O . ARG A 1 80 ? 15.478 -4.454 8.617 1.00 89.56 80 ARG A O 1
ATOM 612 N N . SER A 1 81 ? 14.626 -2.674 7.549 1.00 84.81 81 SER A N 1
ATOM 613 C CA . SER A 1 81 ? 15.251 -1.633 8.372 1.00 84.81 81 SER A CA 1
ATOM 614 C C . SER A 1 81 ? 14.228 -0.569 8.803 1.00 84.81 81 SER A C 1
ATOM 616 O O . SER A 1 81 ? 13.026 -0.796 8.743 1.00 84.81 81 SER A O 1
ATOM 618 N N . THR A 1 82 ? 14.678 0.597 9.278 1.00 77.88 82 THR A N 1
ATOM 619 C CA . THR A 1 82 ? 13.823 1.662 9.842 1.00 77.88 82 THR A CA 1
ATOM 620 C C . THR A 1 82 ? 13.373 2.720 8.821 1.00 77.88 82 THR A C 1
ATOM 622 O O . THR A 1 82 ? 13.081 3.855 9.193 1.00 77.88 82 THR A O 1
ATOM 625 N N . GLY A 1 83 ? 13.350 2.397 7.523 1.00 89.00 83 GLY A N 1
ATOM 626 C CA . GLY A 1 83 ? 12.997 3.365 6.470 1.00 89.00 83 GLY A CA 1
ATOM 627 C C . GLY A 1 83 ? 11.490 3.587 6.289 1.00 89.00 83 GLY A C 1
ATOM 628 O O . GLY A 1 83 ? 11.069 4.645 5.814 1.00 89.00 83 GLY A O 1
ATOM 629 N N . LEU A 1 84 ? 10.671 2.599 6.653 1.00 95.75 84 LEU A N 1
ATOM 630 C CA . LEU A 1 84 ? 9.213 2.664 6.557 1.00 95.75 84 LEU A CA 1
ATOM 631 C C . LEU A 1 84 ? 8.595 3.034 7.901 1.00 95.75 84 LEU A C 1
ATOM 633 O O . LEU A 1 84 ? 9.025 2.562 8.950 1.00 95.75 84 LEU A O 1
ATOM 637 N N . PHE A 1 85 ? 7.559 3.864 7.856 1.00 95.44 85 PHE A N 1
ATOM 638 C CA . PHE A 1 85 ? 6.772 4.234 9.027 1.00 95.44 85 PHE A CA 1
ATOM 639 C C . PHE A 1 85 ? 5.326 4.529 8.626 1.00 95.44 85 PHE A C 1
ATOM 641 O O . PHE A 1 85 ? 5.023 4.764 7.453 1.00 95.44 85 PHE A O 1
ATOM 648 N N . VAL A 1 86 ? 4.418 4.510 9.598 1.00 96.81 86 VAL A N 1
ATOM 649 C CA . VAL A 1 86 ? 2.991 4.767 9.381 1.00 96.81 86 VAL A CA 1
ATOM 650 C C . VAL A 1 86 ? 2.613 6.091 10.031 1.00 96.81 86 VAL A C 1
ATOM 652 O O . VAL A 1 86 ? 2.943 6.347 11.187 1.00 96.81 86 VAL A O 1
ATOM 655 N N . VAL A 1 87 ? 1.917 6.941 9.279 1.00 96.75 87 VAL A N 1
ATOM 656 C CA . VAL A 1 87 ? 1.260 8.142 9.809 1.00 96.75 87 VAL A CA 1
ATOM 657 C C . VAL A 1 87 ? -0.248 7.936 9.832 1.00 96.75 87 VAL A C 1
ATOM 659 O O . VAL A 1 87 ? -0.782 7.160 9.042 1.00 96.75 87 VAL A O 1
ATOM 662 N N . TYR A 1 88 ? -0.941 8.650 10.717 1.00 96.31 88 TYR A N 1
ATOM 663 C CA . TYR A 1 88 ? -2.368 8.449 10.963 1.00 96.31 88 TYR A CA 1
ATOM 664 C C . TYR A 1 88 ? -3.160 9.709 10.626 1.00 96.31 88 TYR A C 1
ATOM 666 O O . TYR A 1 88 ? -2.956 10.760 11.237 1.00 96.31 88 TYR A O 1
ATOM 674 N N . GLN A 1 89 ? -4.072 9.610 9.660 1.00 95.00 89 GLN A N 1
ATOM 675 C CA . GLN A 1 89 ? -4.949 10.712 9.273 1.00 95.00 89 GLN A CA 1
ATOM 676 C C . GLN A 1 89 ? -6.309 10.607 9.985 1.00 95.00 89 GLN A C 1
ATOM 678 O O . GLN A 1 89 ? -7.005 9.609 9.809 1.00 95.00 89 GLN A O 1
ATOM 683 N N . PRO A 1 90 ? -6.741 11.624 10.752 1.00 93.81 90 PRO A N 1
ATOM 684 C CA . PRO A 1 90 ? -8.039 11.628 11.403 1.00 93.81 90 PRO A CA 1
ATOM 685 C C . PRO A 1 90 ? -9.201 11.645 10.434 1.00 93.81 90 PRO A C 1
ATOM 687 O O . PRO A 1 90 ? -9.208 12.361 9.433 1.00 93.81 90 PRO A O 1
ATOM 690 N N . GLN A 1 91 ? -10.235 10.919 10.827 1.00 92.00 91 GLN A N 1
ATOM 691 C CA . GLN A 1 91 ? -11.552 10.952 10.230 1.00 92.00 91 GLN A CA 1
ATOM 692 C C . GLN A 1 91 ? -12.525 11.453 11.295 1.00 92.00 91 GLN A C 1
ATOM 694 O O . GLN A 1 91 ? -12.601 10.892 12.393 1.00 92.00 91 GLN A O 1
ATOM 699 N N . VAL A 1 92 ? -13.269 12.513 10.981 1.00 90.75 92 VAL A N 1
ATOM 700 C CA . VAL A 1 92 ? -14.190 13.173 11.917 1.00 90.75 92 VAL A CA 1
ATOM 701 C C . VAL A 1 92 ? -15.631 13.096 11.426 1.00 90.75 92 VAL A C 1
ATOM 703 O O . VAL A 1 92 ? -15.888 13.106 10.221 1.00 90.75 92 VAL A O 1
ATOM 706 N N . ALA A 1 93 ? -16.587 13.017 12.352 1.00 89.19 93 ALA A N 1
ATOM 707 C CA . ALA A 1 93 ? -17.995 13.164 12.006 1.00 89.19 93 ALA A CA 1
ATOM 708 C C . ALA A 1 93 ? -18.285 14.621 11.627 1.00 89.19 93 ALA A C 1
ATOM 710 O O . ALA A 1 93 ? -17.843 15.549 12.301 1.00 89.19 93 ALA A O 1
ATOM 711 N N . LEU A 1 94 ? -19.052 14.828 10.558 1.00 85.44 94 LEU A N 1
ATOM 712 C CA . LEU A 1 94 ? -19.359 16.175 10.065 1.00 85.44 94 LEU A CA 1
ATOM 713 C C . LEU A 1 94 ? -20.327 16.941 10.971 1.00 85.44 94 LEU A C 1
ATOM 715 O O . LEU A 1 94 ? -20.315 18.169 10.969 1.00 85.44 94 LEU A O 1
ATOM 719 N N . ASP A 1 95 ? -21.162 16.221 11.718 1.00 87.81 95 ASP A N 1
ATOM 720 C CA . ASP A 1 95 ? -22.234 16.820 12.512 1.00 87.81 95 ASP A CA 1
ATOM 721 C C . ASP A 1 95 ? -21.704 17.515 13.771 1.00 87.81 95 ASP A C 1
ATOM 723 O O . ASP A 1 95 ? -22.165 18.602 14.118 1.00 87.81 95 ASP A O 1
ATOM 727 N N . ASP A 1 96 ? -20.734 16.895 14.450 1.00 87.44 96 ASP A N 1
ATOM 728 C CA . ASP A 1 96 ? -20.221 17.332 15.754 1.00 87.44 96 ASP A CA 1
ATOM 729 C C . ASP A 1 96 ? -18.685 17.448 15.813 1.00 87.44 96 ASP A C 1
ATOM 731 O O . ASP A 1 96 ? -18.138 17.857 16.836 1.00 87.44 96 ASP A O 1
ATOM 735 N N . GLY A 1 97 ? -17.974 17.123 14.727 1.00 87.12 97 GLY A N 1
ATOM 736 C CA . GLY A 1 97 ? -16.514 17.188 14.654 1.00 87.12 97 GLY A CA 1
ATOM 737 C C . GLY A 1 97 ? -15.790 16.112 15.466 1.00 87.12 97 GLY A C 1
ATOM 738 O O . GLY A 1 97 ? -14.565 16.173 15.582 1.00 87.12 97 GLY A O 1
ATOM 739 N N . ARG A 1 98 ? -16.501 15.130 16.039 1.00 91.25 98 ARG A N 1
ATOM 740 C CA . ARG A 1 98 ? -15.869 14.099 16.872 1.00 91.25 98 ARG A CA 1
ATOM 741 C C . ARG A 1 98 ? -14.969 13.192 16.040 1.00 91.25 98 ARG A C 1
ATOM 743 O O . ARG A 1 98 ? -15.302 12.852 14.903 1.00 91.25 98 ARG A O 1
ATOM 750 N N . LEU A 1 99 ? -13.870 12.733 16.632 1.00 91.06 99 LEU A N 1
ATOM 751 C CA . LEU A 1 99 ? -13.018 11.709 16.034 1.00 91.06 99 LEU A CA 1
ATOM 752 C C . LEU A 1 99 ? -13.793 10.388 15.927 1.00 91.06 99 LEU A C 1
ATOM 754 O O . LEU A 1 99 ? -14.299 9.881 16.925 1.00 91.06 99 LEU A O 1
ATOM 758 N N . ILE A 1 100 ? -13.889 9.838 14.718 1.00 93.12 100 ILE A N 1
ATOM 759 C CA . ILE A 1 100 ? -14.579 8.565 14.442 1.00 93.12 100 ILE A CA 1
ATOM 760 C C . ILE A 1 100 ? -13.641 7.483 13.914 1.00 93.12 100 ILE A C 1
ATOM 762 O O . ILE A 1 100 ? -14.025 6.315 13.852 1.00 93.12 100 ILE A O 1
ATOM 766 N N . GLY A 1 101 ? -12.439 7.853 13.484 1.00 94.75 101 GLY A N 1
ATOM 767 C CA . GLY A 1 101 ? -11.476 6.913 12.938 1.00 94.75 101 GLY A CA 1
ATOM 768 C C . GLY A 1 101 ? -10.135 7.555 12.631 1.00 94.75 101 GLY A C 1
ATOM 769 O O . GLY A 1 101 ? -10.003 8.780 12.635 1.00 94.75 101 GLY A O 1
ATOM 770 N N . LEU A 1 102 ? -9.163 6.707 12.341 1.00 96.81 102 LEU A N 1
ATOM 771 C CA . LEU A 1 102 ? -7.862 7.054 11.794 1.00 96.81 102 LEU A CA 1
ATOM 772 C C . LEU A 1 102 ? -7.638 6.233 10.528 1.00 96.81 102 LEU A C 1
ATOM 774 O O . LEU A 1 102 ? -8.039 5.078 10.475 1.00 96.81 102 LEU A O 1
ATOM 778 N N . GLU A 1 103 ? -6.980 6.812 9.537 1.00 96.50 103 GLU A N 1
ATOM 779 C CA . GLU A 1 103 ? -6.489 6.102 8.360 1.00 96.50 103 GLU A CA 1
ATOM 780 C C . GLU A 1 103 ? -4.973 5.948 8.464 1.00 96.50 103 GLU A C 1
ATOM 782 O O . GLU A 1 103 ? -4.253 6.942 8.600 1.00 96.50 103 GLU A O 1
ATOM 787 N N . ALA A 1 104 ? -4.499 4.704 8.434 1.00 97.44 104 ALA A N 1
ATOM 788 C CA . ALA A 1 104 ? -3.088 4.360 8.451 1.00 97.44 104 ALA A CA 1
ATOM 789 C C . ALA A 1 104 ? -2.496 4.536 7.050 1.00 97.44 104 ALA A C 1
ATOM 791 O O . ALA A 1 104 ? -2.898 3.878 6.088 1.00 97.44 104 ALA A O 1
ATOM 792 N N . LEU A 1 105 ? -1.514 5.426 6.940 1.00 96.12 105 LEU A N 1
ATOM 793 C CA . LEU A 1 105 ? -0.886 5.790 5.682 1.00 96.12 105 LEU A CA 1
ATOM 794 C C . LEU A 1 105 ? 0.616 5.550 5.768 1.00 96.12 105 LEU A C 1
ATOM 796 O O . LEU A 1 105 ? 1.332 6.215 6.518 1.00 96.12 105 LEU A O 1
ATOM 800 N N . VAL A 1 106 ? 1.108 4.620 4.958 1.00 96.56 106 VAL A N 1
ATOM 801 C CA . VAL A 1 106 ? 2.536 4.313 4.915 1.00 96.56 106 VAL A CA 1
ATOM 802 C C . VAL A 1 106 ? 3.338 5.464 4.311 1.00 96.56 106 VAL A C 1
ATOM 804 O O . VAL A 1 106 ? 2.916 6.142 3.368 1.00 96.56 106 VAL A O 1
ATOM 807 N N . ARG A 1 107 ? 4.513 5.705 4.877 1.00 96.25 107 ARG A N 1
ATOM 808 C CA . ARG A 1 107 ? 5.494 6.684 4.429 1.00 96.25 107 ARG A CA 1
ATOM 809 C C . ARG A 1 107 ? 6.854 6.018 4.360 1.00 96.25 107 ARG A C 1
ATOM 811 O O . ARG A 1 107 ? 7.177 5.147 5.165 1.00 96.25 107 ARG A O 1
ATOM 818 N N . TRP A 1 108 ? 7.644 6.453 3.390 1.00 96.38 108 TRP A N 1
ATOM 819 C CA . TRP A 1 108 ? 8.992 5.957 3.198 1.00 96.38 108 TRP A CA 1
ATOM 820 C C . TRP A 1 108 ? 9.980 7.117 3.223 1.00 96.38 108 TRP A C 1
ATOM 822 O O . TRP A 1 108 ? 9.832 8.096 2.485 1.00 96.38 108 TRP A O 1
ATOM 832 N N . ARG A 1 109 ? 10.991 6.990 4.083 1.00 93.81 109 ARG A N 1
ATOM 833 C CA . ARG A 1 109 ? 12.166 7.851 4.119 1.00 93.81 109 ARG A CA 1
ATOM 834 C C . ARG A 1 109 ? 13.410 7.060 3.721 1.00 93.81 109 ARG A C 1
ATOM 836 O O . ARG A 1 109 ? 13.628 5.952 4.210 1.00 93.81 109 ARG A O 1
ATOM 843 N N . THR A 1 110 ? 14.220 7.615 2.826 1.00 89.25 110 THR A N 1
ATOM 844 C CA . THR A 1 110 ? 15.521 7.035 2.471 1.00 89.25 110 THR A CA 1
ATOM 845 C C . THR A 1 110 ? 16.526 7.234 3.604 1.00 89.25 110 THR A C 1
ATOM 847 O O . THR A 1 110 ? 16.336 8.080 4.478 1.00 89.25 110 THR A O 1
ATOM 850 N N . GLU A 1 111 ? 17.637 6.498 3.571 1.00 84.75 111 GLU A N 1
ATOM 851 C CA . GLU A 1 111 ? 18.745 6.695 4.520 1.00 84.75 111 GLU A CA 1
ATOM 852 C C . GLU A 1 111 ? 19.363 8.097 4.421 1.00 84.75 111 GLU A C 1
ATOM 854 O O . GLU A 1 111 ? 19.817 8.642 5.422 1.00 84.75 111 GLU A O 1
ATOM 859 N N . ALA A 1 112 ? 19.316 8.714 3.234 1.00 86.00 112 ALA A N 1
ATOM 860 C CA . ALA A 1 112 ? 19.737 10.099 3.021 1.00 86.00 112 ALA A CA 1
ATOM 861 C C . ALA A 1 112 ? 18.757 11.133 3.616 1.00 86.00 112 ALA A C 1
ATOM 863 O O . ALA A 1 112 ? 19.073 12.319 3.670 1.00 86.00 112 ALA A O 1
ATOM 864 N N . GLY A 1 113 ? 17.581 10.699 4.084 1.00 85.25 113 GLY A N 1
ATOM 865 C CA . GLY A 1 113 ? 16.561 11.550 4.695 1.00 85.25 113 GLY A CA 1
ATOM 866 C C . GLY A 1 113 ? 15.470 12.035 3.737 1.00 85.25 113 GLY A C 1
ATOM 867 O O . GLY A 1 113 ? 14.545 12.718 4.190 1.00 85.25 113 GLY A O 1
ATOM 868 N N . ASP A 1 114 ? 15.531 11.656 2.458 1.00 89.69 114 ASP A N 1
ATOM 869 C CA . ASP A 1 114 ? 14.555 12.054 1.442 1.00 89.69 114 ASP A CA 1
ATOM 870 C C . ASP A 1 114 ? 13.233 11.303 1.607 1.00 89.69 114 ASP A C 1
ATOM 872 O O . ASP A 1 114 ? 13.207 10.095 1.854 1.00 89.69 114 ASP A O 1
ATOM 876 N N . PHE A 1 115 ? 12.119 12.006 1.409 1.00 92.69 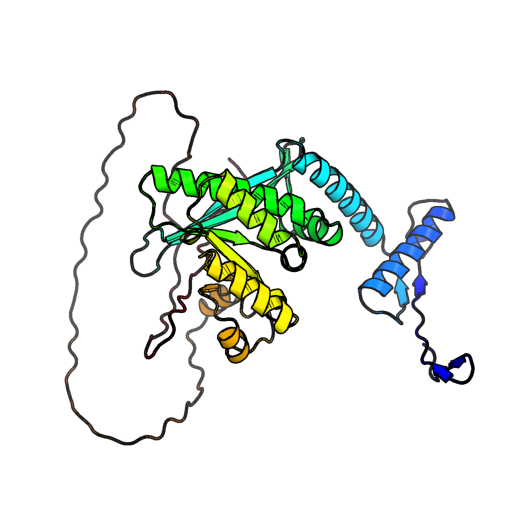115 PHE A N 1
ATOM 877 C CA . PHE A 1 115 ? 10.796 11.391 1.408 1.00 92.69 115 PHE A CA 1
ATOM 878 C C . PHE A 1 115 ? 10.423 10.859 0.028 1.00 92.69 115 PHE A C 1
ATOM 880 O O . PHE A 1 115 ? 10.487 11.567 -0.979 1.00 92.69 115 PHE A O 1
ATOM 887 N N . ILE A 1 116 ? 9.962 9.610 -0.002 1.00 93.50 116 ILE A N 1
ATOM 888 C CA . ILE A 1 116 ? 9.404 8.977 -1.192 1.00 93.50 116 ILE A CA 1
ATOM 889 C C . ILE A 1 116 ? 7.903 8.798 -0.966 1.00 93.50 116 ILE A C 1
ATOM 891 O O . ILE A 1 116 ? 7.472 8.102 -0.046 1.00 93.50 116 ILE A O 1
ATOM 895 N N . GLY A 1 117 ? 7.106 9.454 -1.810 1.00 92.25 117 GLY A N 1
ATOM 896 C CA . GLY A 1 117 ? 5.649 9.389 -1.749 1.00 92.25 117 GLY A CA 1
ATOM 897 C C . GLY A 1 117 ? 5.093 8.001 -2.109 1.00 92.25 117 GLY A C 1
ATOM 898 O O . GLY A 1 117 ? 5.699 7.288 -2.919 1.00 92.25 117 GLY A O 1
ATOM 899 N N . PRO A 1 118 ? 3.944 7.601 -1.524 1.00 92.88 118 PRO A N 1
ATOM 900 C CA . PRO A 1 118 ? 3.309 6.306 -1.792 1.00 92.88 118 PRO A CA 1
ATOM 901 C C . PRO A 1 118 ? 2.938 6.114 -3.265 1.00 92.88 118 PRO A C 1
ATOM 903 O O . PRO A 1 118 ? 3.074 5.013 -3.789 1.00 92.88 118 PRO A O 1
ATOM 906 N N . ASP A 1 119 ? 2.589 7.188 -3.968 1.00 91.94 119 ASP A N 1
ATOM 907 C CA . ASP A 1 119 ? 2.352 7.223 -5.414 1.00 91.94 119 ASP A CA 1
ATOM 908 C C . ASP A 1 119 ? 3.549 6.724 -6.242 1.00 91.94 119 ASP A C 1
ATOM 910 O O . ASP A 1 119 ? 3.373 6.208 -7.346 1.00 91.94 119 ASP A O 1
ATOM 914 N N . ARG A 1 120 ? 4.772 6.825 -5.703 1.00 92.69 120 ARG A N 1
ATOM 915 C CA . ARG A 1 120 ? 5.990 6.350 -6.368 1.00 92.69 120 ARG A CA 1
ATOM 916 C C . ARG A 1 120 ? 6.338 4.907 -6.026 1.00 92.69 120 ARG A C 1
ATOM 918 O O . ARG A 1 120 ? 6.746 4.168 -6.920 1.00 92.69 120 ARG A O 1
ATOM 925 N N . PHE A 1 121 ? 6.234 4.502 -4.759 1.00 95.38 121 PHE A N 1
ATOM 926 C CA . PHE A 1 121 ? 6.733 3.188 -4.330 1.00 95.38 121 PHE A CA 1
ATOM 927 C C . PHE A 1 121 ? 5.665 2.097 -4.246 1.00 95.38 121 PHE A C 1
ATOM 929 O O . PHE A 1 121 ? 6.008 0.933 -4.445 1.00 95.38 121 PHE A O 1
ATOM 936 N N . VAL A 1 122 ? 4.390 2.430 -4.017 1.00 94.88 122 VAL A N 1
ATOM 937 C CA . VAL A 1 122 ? 3.306 1.432 -3.968 1.00 94.88 122 VAL A CA 1
ATOM 938 C C . VAL A 1 122 ? 3.164 0.698 -5.310 1.00 94.88 122 VAL A C 1
ATOM 940 O O . VAL A 1 122 ? 3.185 -0.531 -5.289 1.00 94.88 122 VAL A O 1
ATOM 943 N N . PRO A 1 123 ? 3.184 1.365 -6.487 1.00 92.88 123 PRO A N 1
ATOM 944 C CA . PRO A 1 123 ? 3.140 0.649 -7.767 1.00 92.88 123 PRO A CA 1
ATOM 945 C C . PRO A 1 123 ? 4.341 -0.281 -7.985 1.00 92.88 123 PRO A C 1
ATOM 947 O O . PRO A 1 123 ? 4.237 -1.311 -8.653 1.00 92.88 123 PRO A O 1
ATOM 950 N N . VAL A 1 124 ? 5.510 0.074 -7.438 1.00 94.12 124 VAL A N 1
ATOM 951 C CA . VAL A 1 124 ? 6.710 -0.774 -7.495 1.00 94.12 124 VAL A CA 1
ATOM 952 C C . VAL A 1 124 ? 6.545 -1.987 -6.581 1.00 94.12 124 VAL A C 1
ATOM 954 O O . VAL A 1 124 ? 6.900 -3.096 -6.986 1.00 94.12 124 VAL A O 1
ATOM 957 N N . ALA A 1 125 ? 5.975 -1.800 -5.389 1.00 95.88 125 ALA A N 1
ATOM 958 C CA . ALA A 1 125 ? 5.659 -2.873 -4.454 1.00 95.88 125 ALA A CA 1
ATOM 959 C C . ALA A 1 125 ? 4.657 -3.866 -5.063 1.00 95.88 125 ALA A C 1
ATOM 961 O O . ALA A 1 125 ? 4.906 -5.069 -5.055 1.00 95.88 125 ALA A O 1
ATOM 962 N N . GLU A 1 126 ? 3.577 -3.368 -5.669 1.00 93.69 126 GLU A N 1
ATOM 963 C CA . GLU A 1 126 ? 2.543 -4.191 -6.308 1.00 93.69 126 GLU A CA 1
ATOM 964 C C . GLU A 1 126 ? 3.120 -5.049 -7.428 1.00 93.69 126 GLU A C 1
ATOM 966 O O . GLU A 1 126 ? 2.938 -6.263 -7.461 1.00 93.69 126 GLU A O 1
ATOM 971 N N . GLN A 1 127 ? 3.886 -4.434 -8.327 1.00 90.69 127 GLN A N 1
ATOM 972 C CA . GLN A 1 127 ? 4.423 -5.138 -9.489 1.00 90.69 127 GLN A CA 1
ATOM 973 C C . GLN A 1 127 ? 5.593 -6.076 -9.153 1.00 90.69 127 GLN A C 1
ATOM 975 O O . GLN A 1 127 ? 6.017 -6.842 -10.017 1.00 90.69 127 GLN A O 1
ATOM 980 N N . SER A 1 128 ? 6.152 -5.990 -7.943 1.00 92.81 128 SER A N 1
ATOM 981 C CA . SER A 1 128 ? 7.228 -6.869 -7.470 1.00 92.81 128 SER A CA 1
ATOM 982 C C . SER A 1 128 ? 6.771 -7.915 -6.453 1.00 92.81 128 SER A C 1
ATOM 984 O O . SER A 1 128 ? 7.584 -8.754 -6.074 1.00 92.81 128 SER A O 1
ATOM 986 N N . GLY A 1 129 ? 5.513 -7.864 -6.005 1.00 92.62 129 GLY A N 1
ATOM 987 C CA . GLY A 1 129 ? 4.984 -8.708 -4.929 1.00 92.62 129 GLY A CA 1
ATOM 988 C C . GLY A 1 129 ? 5.321 -8.225 -3.512 1.00 92.62 129 GLY A C 1
ATOM 989 O O . GLY A 1 129 ? 4.706 -8.685 -2.557 1.00 92.62 129 GLY A O 1
ATOM 990 N N . LEU A 1 130 ? 6.213 -7.238 -3.348 1.00 95.44 130 LEU A N 1
ATOM 991 C CA . LEU A 1 130 ? 6.569 -6.680 -2.031 1.00 95.44 130 LEU A CA 1
ATOM 992 C C . LEU A 1 130 ? 5.404 -5.971 -1.329 1.00 95.44 130 LEU A C 1
ATOM 994 O O . LEU A 1 130 ? 5.512 -5.618 -0.157 1.00 95.44 130 LEU A O 1
ATOM 998 N N . ILE A 1 131 ? 4.301 -5.730 -2.036 1.00 96.06 131 ILE A N 1
ATOM 999 C CA . ILE A 1 131 ? 3.097 -5.141 -1.458 1.00 96.06 131 ILE A CA 1
ATOM 1000 C C . ILE A 1 131 ? 2.471 -6.018 -0.365 1.00 96.06 131 ILE A C 1
ATOM 1002 O O . ILE A 1 131 ? 1.883 -5.468 0.561 1.00 96.06 131 ILE A O 1
ATOM 1006 N N . CYS A 1 132 ? 2.637 -7.346 -0.416 1.00 94.75 132 CYS A N 1
ATOM 1007 C CA . CYS A 1 132 ? 2.175 -8.236 0.652 1.00 94.75 132 CYS A CA 1
ATOM 1008 C C . CYS A 1 132 ? 2.979 -8.010 1.940 1.00 94.75 132 CYS A C 1
ATOM 1010 O O . CYS A 1 132 ? 2.400 -7.688 2.975 1.00 94.75 132 CYS A O 1
ATOM 1012 N N . GLU A 1 133 ? 4.315 -8.034 1.855 1.00 95.00 133 GLU A N 1
ATOM 1013 C CA . GLU A 1 133 ? 5.200 -7.734 2.992 1.00 95.00 133 GLU A CA 1
ATOM 1014 C C . GLU A 1 133 ? 4.949 -6.328 3.564 1.00 95.00 133 GLU A C 1
ATOM 1016 O O . GLU A 1 133 ? 4.823 -6.150 4.778 1.00 95.00 133 GLU A O 1
ATOM 1021 N N . LEU A 1 134 ? 4.821 -5.329 2.684 1.00 96.56 134 LEU A N 1
ATOM 1022 C CA . LEU A 1 134 ? 4.512 -3.950 3.061 1.00 96.56 134 LEU A CA 1
ATOM 1023 C C . LEU A 1 134 ? 3.159 -3.842 3.767 1.00 96.56 134 LEU A C 1
ATOM 1025 O O . LEU A 1 134 ? 3.038 -3.148 4.774 1.00 96.56 134 LEU A O 1
ATOM 1029 N N . GLY A 1 135 ? 2.145 -4.533 3.258 1.00 96.12 135 GLY A N 1
ATOM 1030 C CA . GLY A 1 135 ? 0.826 -4.583 3.864 1.00 96.12 135 GLY A CA 1
ATOM 1031 C C . GLY A 1 135 ? 0.832 -5.190 5.257 1.00 96.12 135 GLY A C 1
ATOM 1032 O O . GLY A 1 135 ? 0.234 -4.627 6.171 1.00 96.12 135 GLY A O 1
ATOM 1033 N N . CYS A 1 136 ? 1.555 -6.293 5.443 1.00 95.56 136 CYS A N 1
ATOM 1034 C CA . CYS A 1 136 ? 1.714 -6.931 6.746 1.00 95.56 136 CYS A CA 1
ATOM 1035 C C . CYS A 1 136 ? 2.427 -6.018 7.749 1.00 95.56 136 CYS A C 1
ATOM 1037 O O . CYS A 1 136 ? 2.018 -5.956 8.910 1.00 95.56 136 CYS A O 1
ATOM 1039 N N . PHE A 1 137 ? 3.434 -5.258 7.307 1.00 96.06 137 PHE A N 1
ATOM 1040 C CA . PHE A 1 137 ? 4.044 -4.201 8.117 1.00 96.06 137 PHE A CA 1
ATOM 1041 C C . PHE A 1 137 ? 3.011 -3.144 8.543 1.00 96.06 137 PHE A C 1
ATOM 1043 O O . PHE A 1 137 ? 2.851 -2.890 9.737 1.00 96.06 137 PHE A O 1
ATOM 1050 N N . VAL A 1 138 ? 2.256 -2.578 7.593 1.00 97.31 138 VAL A N 1
ATOM 1051 C CA . VAL A 1 138 ? 1.256 -1.533 7.886 1.00 97.31 138 VAL A CA 1
ATOM 1052 C C . VAL A 1 138 ? 0.160 -2.047 8.819 1.00 97.31 138 VAL A C 1
ATOM 1054 O O . VAL A 1 138 ? -0.212 -1.347 9.757 1.00 97.31 138 VAL A O 1
ATOM 1057 N N . LEU A 1 139 ? -0.339 -3.266 8.601 1.00 97.44 139 LEU A N 1
ATOM 1058 C CA . LEU A 1 139 ? -1.370 -3.882 9.438 1.00 97.44 139 LEU A CA 1
ATOM 1059 C C . LEU A 1 139 ? -0.895 -4.084 10.878 1.00 97.44 139 LEU A C 1
ATOM 1061 O O . LEU A 1 139 ? -1.641 -3.771 11.803 1.00 97.44 139 LEU A O 1
ATOM 1065 N N . ARG A 1 140 ? 0.338 -4.565 11.088 1.00 96.75 140 ARG A N 1
ATOM 1066 C CA . ARG A 1 140 ? 0.901 -4.729 12.440 1.00 96.75 140 ARG A CA 1
ATOM 1067 C C . ARG A 1 140 ? 1.001 -3.394 13.172 1.00 96.75 140 ARG A C 1
ATOM 1069 O O . ARG A 1 140 ? 0.532 -3.300 14.306 1.00 96.75 140 ARG A O 1
ATOM 1076 N N . GLU A 1 141 ? 1.547 -2.368 12.525 1.00 96.81 141 GLU A N 1
ATOM 1077 C CA . GLU A 1 141 ? 1.666 -1.023 13.106 1.00 96.81 141 GLU A CA 1
ATOM 1078 C C . GLU A 1 141 ? 0.288 -0.433 13.437 1.00 96.81 141 GLU A C 1
ATOM 1080 O O . GLU A 1 141 ? 0.032 0.001 14.563 1.00 96.81 141 GLU A O 1
ATOM 1085 N N . ALA A 1 142 ? -0.640 -0.500 12.480 1.00 97.56 142 ALA A N 1
ATOM 1086 C CA . ALA A 1 142 ? -1.986 0.035 12.621 1.00 97.56 142 ALA A CA 1
ATOM 1087 C C . ALA A 1 142 ? -2.778 -0.660 13.741 1.00 97.56 142 ALA A C 1
ATOM 1089 O O . ALA A 1 142 ? -3.439 0.008 14.536 1.00 97.56 142 ALA A O 1
ATOM 1090 N N . LEU A 1 143 ? -2.691 -1.990 13.844 1.00 97.25 143 LEU A N 1
ATOM 1091 C CA . LEU A 1 143 ? -3.375 -2.763 14.886 1.00 97.25 143 LEU A CA 1
ATOM 1092 C C . LEU A 1 143 ? -2.739 -2.582 16.269 1.00 97.25 143 LEU A C 1
ATOM 1094 O O . LEU A 1 143 ? -3.449 -2.595 17.278 1.00 97.25 143 LEU A O 1
ATOM 1098 N N . THR A 1 144 ? -1.424 -2.362 16.326 1.00 96.44 144 THR A N 1
ATOM 1099 C CA . THR A 1 144 ? -0.731 -2.019 17.575 1.00 96.44 144 THR A CA 1
ATOM 1100 C C . THR A 1 144 ? -1.232 -0.676 18.096 1.00 96.44 144 THR A C 1
ATOM 1102 O O . THR A 1 144 ? -1.704 -0.591 19.229 1.00 96.44 144 THR A O 1
ATOM 1105 N N . VAL A 1 145 ? -1.251 0.354 17.242 1.00 96.12 145 VAL A N 1
ATOM 1106 C CA . VAL A 1 145 ? -1.789 1.673 17.605 1.00 96.12 145 VAL A CA 1
ATOM 1107 C C . VAL A 1 145 ? -3.272 1.602 17.959 1.00 96.12 145 VAL A C 1
ATOM 1109 O O . VAL A 1 145 ? -3.696 2.230 18.926 1.00 96.12 145 VAL A O 1
ATOM 1112 N N . LEU A 1 146 ? -4.067 0.808 17.238 1.00 95.81 146 LEU A N 1
ATOM 1113 C CA . LEU A 1 146 ? -5.479 0.599 17.563 1.00 95.81 146 LEU A CA 1
ATOM 1114 C C . LEU A 1 146 ? -5.668 0.051 18.988 1.00 95.81 146 LEU A C 1
ATOM 1116 O O . 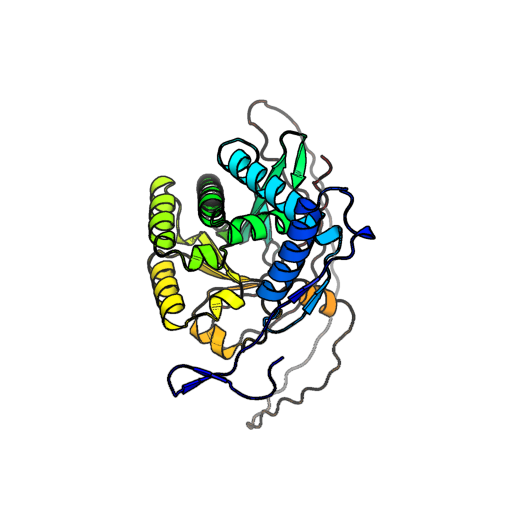LEU A 1 146 ? -6.569 0.489 19.705 1.00 95.81 146 LEU A O 1
ATOM 1120 N N . THR A 1 147 ? -4.800 -0.864 19.414 1.00 95.25 147 THR A N 1
ATOM 1121 C CA . THR A 1 147 ? -4.835 -1.437 20.766 1.00 95.25 147 THR A CA 1
ATOM 1122 C C . THR A 1 147 ? -4.456 -0.388 21.813 1.00 95.25 147 THR A C 1
ATOM 1124 O O . THR A 1 147 ? -5.177 -0.215 22.792 1.00 95.25 147 THR A O 1
ATOM 1127 N N . THR A 1 148 ? -3.416 0.413 21.564 1.00 94.44 148 THR A N 1
ATOM 1128 C CA . THR A 1 148 ? -3.033 1.530 22.448 1.00 94.44 148 THR A CA 1
ATOM 1129 C C . THR A 1 148 ? -4.136 2.586 22.586 1.00 94.44 148 THR A C 1
ATOM 1131 O O . THR A 1 148 ? -4.355 3.132 23.671 1.00 94.44 148 THR A O 1
ATOM 1134 N N . LEU A 1 149 ? -4.863 2.886 21.505 1.00 93.56 149 LEU A N 1
ATOM 1135 C CA . LEU A 1 149 ? -5.998 3.815 21.546 1.00 93.56 149 LEU A CA 1
ATOM 1136 C C . LEU A 1 149 ? -7.112 3.288 22.451 1.00 93.56 149 LEU A C 1
ATOM 1138 O O . LEU A 1 149 ? -7.656 4.051 23.251 1.00 93.56 149 LEU A O 1
ATOM 1142 N N . ARG A 1 150 ? -7.407 1.989 22.367 1.00 92.50 150 ARG A N 1
ATOM 1143 C CA . ARG A 1 150 ? -8.369 1.322 23.248 1.00 92.50 150 ARG A CA 1
ATOM 1144 C C . ARG A 1 150 ? -7.946 1.420 24.717 1.00 92.50 150 ARG A C 1
ATOM 1146 O O . ARG A 1 150 ? -8.710 1.859 25.567 1.00 92.50 150 ARG A O 1
ATOM 1153 N N . GLU A 1 151 ? -6.692 1.102 25.024 1.00 91.88 151 GLU A N 1
ATOM 1154 C CA . GLU A 1 151 ? -6.144 1.226 26.386 1.00 91.88 151 GLU A CA 1
ATOM 1155 C C . GLU A 1 151 ? -6.193 2.667 26.921 1.00 91.88 151 GLU A C 1
ATOM 1157 O O . GLU A 1 151 ? -6.315 2.890 28.124 1.00 91.88 151 GLU A O 1
ATOM 1162 N N . SER A 1 152 ? -6.170 3.650 26.018 1.00 92.00 152 SER A N 1
ATOM 1163 C CA . SER A 1 152 ? -6.301 5.077 26.327 1.00 92.00 152 SER A CA 1
ATOM 1164 C C . SER A 1 152 ? -7.759 5.565 26.416 1.00 92.00 152 SER A C 1
ATOM 1166 O O . SER A 1 152 ? -7.996 6.767 26.540 1.00 92.00 152 SER A O 1
ATOM 1168 N N . GLY A 1 153 ? -8.748 4.666 26.337 1.00 92.12 153 GLY A N 1
ATOM 1169 C CA . GLY A 1 153 ? -10.178 4.981 26.429 1.00 92.12 153 GLY A CA 1
ATOM 1170 C C . GLY A 1 153 ? -10.811 5.502 25.133 1.00 92.12 153 GLY A C 1
ATOM 1171 O O . GLY A 1 153 ? -11.917 6.046 25.162 1.00 92.12 153 GLY A O 1
ATOM 1172 N N . LEU A 1 154 ? -10.137 5.353 23.988 1.00 90.88 154 LEU A N 1
ATOM 1173 C CA . LEU A 1 154 ? -10.627 5.758 22.665 1.00 90.88 154 LEU A CA 1
ATOM 1174 C C . LEU A 1 154 ? -11.259 4.587 21.888 1.00 90.88 154 LEU A C 1
ATOM 1176 O O . LEU A 1 154 ? -11.158 4.516 20.665 1.00 90.88 154 LEU A O 1
ATOM 1180 N N . ASP A 1 155 ? -11.985 3.705 22.578 1.00 88.25 155 ASP A N 1
ATOM 1181 C CA . ASP A 1 155 ? -12.600 2.475 22.038 1.00 88.25 155 ASP A CA 1
ATOM 1182 C C . ASP A 1 155 ? -13.575 2.706 20.870 1.00 88.25 155 ASP A C 1
ATOM 1184 O O . ASP A 1 155 ? -13.931 1.789 20.124 1.00 88.25 155 ASP A O 1
ATOM 1188 N N . ALA A 1 156 ? -14.083 3.929 20.720 1.00 88.69 156 ALA A N 1
ATOM 1189 C CA . ALA A 1 156 ? -14.989 4.298 19.636 1.00 88.69 156 ALA A CA 1
ATOM 1190 C C . ALA A 1 156 ? -14.264 4.553 18.302 1.00 88.69 156 ALA A C 1
ATOM 1192 O O . ALA A 1 156 ? -14.919 4.559 17.257 1.00 88.69 156 ALA A O 1
ATOM 1193 N N . VAL A 1 157 ? -12.946 4.764 18.328 1.00 93.31 157 VAL A N 1
ATOM 1194 C CA . VAL A 1 157 ? -12.135 5.080 17.149 1.00 93.31 157 VAL A CA 1
ATOM 1195 C C . VAL A 1 157 ? -11.820 3.795 16.389 1.00 93.31 157 VAL A C 1
ATOM 1197 O O . VAL A 1 157 ? -11.350 2.818 16.964 1.00 93.31 157 VAL A O 1
ATOM 1200 N N . ARG A 1 158 ? -12.080 3.801 15.081 1.00 95.44 158 ARG A N 1
ATOM 1201 C CA . ARG A 1 158 ? -11.669 2.721 14.174 1.00 95.44 158 ARG A CA 1
ATOM 1202 C C . ARG A 1 158 ? -10.331 3.024 13.503 1.00 95.44 158 ARG A C 1
ATOM 1204 O O . ARG A 1 158 ? -9.966 4.190 13.363 1.00 95.44 158 ARG A O 1
ATOM 1211 N N . MET A 1 159 ? -9.648 1.991 13.037 1.00 97.75 159 MET A N 1
ATOM 1212 C CA . MET A 1 159 ? -8.429 2.089 12.243 1.00 97.75 159 MET A CA 1
ATOM 1213 C C . MET A 1 159 ? -8.701 1.583 10.831 1.00 97.75 159 MET A C 1
ATOM 1215 O O . MET A 1 159 ? -9.068 0.425 10.660 1.00 97.75 159 MET A O 1
ATOM 1219 N N . ALA A 1 160 ? -8.519 2.442 9.837 1.00 97.44 160 ALA A N 1
ATOM 1220 C CA . ALA A 1 160 ? -8.662 2.113 8.431 1.00 97.44 160 ALA A CA 1
ATOM 1221 C C . ALA A 1 160 ? -7.295 1.831 7.794 1.00 97.44 160 ALA A C 1
ATOM 1223 O O . ALA A 1 160 ? -6.343 2.584 8.015 1.00 97.44 160 ALA A O 1
ATOM 1224 N N . VAL A 1 161 ? -7.196 0.758 7.008 1.00 97.50 161 VAL A N 1
ATOM 1225 C CA . VAL A 1 161 ? -5.968 0.334 6.322 1.00 97.50 161 VAL A CA 1
ATOM 1226 C C . VAL A 1 161 ? -6.274 0.040 4.857 1.00 97.50 161 VAL A C 1
ATOM 1228 O O . VAL A 1 161 ? -7.171 -0.740 4.548 1.00 97.50 161 VAL A O 1
ATOM 1231 N N . ASN A 1 162 ? -5.500 0.644 3.958 1.00 95.62 162 ASN A N 1
ATOM 1232 C CA . ASN A 1 162 ? -5.610 0.418 2.519 1.00 95.62 162 ASN A CA 1
ATOM 1233 C C . ASN A 1 162 ? -5.048 -0.956 2.128 1.00 95.62 162 ASN A C 1
ATOM 1235 O O . ASN A 1 162 ? -3.955 -1.330 2.557 1.00 95.62 162 ASN A O 1
ATOM 1239 N N . VAL A 1 163 ? -5.774 -1.681 1.278 1.00 94.38 163 VAL A N 1
ATOM 1240 C CA . VAL A 1 163 ? -5.399 -3.006 0.775 1.00 94.38 163 VAL A CA 1
ATOM 1241 C C . VAL A 1 163 ? -5.334 -2.969 -0.749 1.00 94.38 163 VAL A C 1
ATOM 1243 O O . VAL A 1 163 ? -6.304 -2.622 -1.425 1.00 94.38 163 VAL A O 1
ATOM 1246 N N . SER A 1 164 ? -4.177 -3.335 -1.304 1.00 91.88 164 SER A N 1
ATOM 1247 C CA . SER A 1 164 ? -3.999 -3.411 -2.758 1.00 91.88 164 SER A CA 1
ATOM 1248 C C . SER A 1 164 ? -4.756 -4.589 -3.380 1.00 91.88 164 SER A C 1
ATOM 1250 O O . SER A 1 164 ? -5.028 -5.600 -2.730 1.00 91.88 164 SER A O 1
ATOM 1252 N N . ALA A 1 165 ? -5.008 -4.509 -4.689 1.00 88.38 165 ALA A N 1
ATOM 1253 C CA . ALA A 1 165 ? -5.596 -5.607 -5.460 1.00 88.38 165 ALA A CA 1
ATOM 1254 C C . ALA A 1 165 ? -4.757 -6.891 -5.394 1.00 88.38 165 ALA A C 1
ATOM 1256 O O . ALA A 1 165 ? -5.290 -7.995 -5.346 1.00 88.38 165 ALA A O 1
ATOM 1257 N N . VAL A 1 166 ? -3.430 -6.742 -5.409 1.00 90.75 166 VAL A N 1
ATOM 1258 C CA . VAL A 1 166 ? -2.494 -7.870 -5.381 1.00 90.75 166 VAL A CA 1
ATOM 1259 C C . VAL A 1 166 ? -2.571 -8.591 -4.038 1.00 90.75 166 VAL A C 1
ATOM 1261 O O . VAL A 1 166 ? -2.689 -9.809 -4.034 1.00 90.75 166 VAL A O 1
ATOM 1264 N N . GLN A 1 167 ? -2.591 -7.850 -2.924 1.00 91.38 167 GLN A N 1
ATOM 1265 C CA . GLN A 1 167 ? -2.785 -8.431 -1.592 1.00 91.38 167 GLN A CA 1
ATOM 1266 C C . GLN A 1 167 ? -4.149 -9.095 -1.449 1.00 91.38 167 GLN A C 1
ATOM 1268 O O . GLN A 1 167 ? -4.249 -10.182 -0.906 1.00 91.38 167 GLN A O 1
ATOM 1273 N N . PHE A 1 168 ? -5.209 -8.451 -1.939 1.00 89.00 168 PHE A N 1
ATOM 1274 C CA . PHE A 1 168 ? -6.559 -8.987 -1.791 1.00 89.00 168 PHE A CA 1
ATOM 1275 C C . PHE A 1 168 ? -6.762 -10.308 -2.549 1.00 89.00 168 PHE A C 1
ATOM 1277 O O . PHE A 1 168 ? -7.607 -11.107 -2.160 1.00 89.00 168 PHE A O 1
ATOM 1284 N N . ARG A 1 169 ? -5.998 -10.530 -3.627 1.00 86.88 169 ARG A N 1
ATOM 1285 C CA . ARG A 1 169 ? -5.974 -11.785 -4.396 1.00 86.88 169 ARG A CA 1
ATOM 1286 C C . ARG A 1 169 ? -5.072 -12.857 -3.797 1.00 86.88 169 ARG A C 1
ATOM 1288 O O . ARG A 1 169 ? -5.125 -13.997 -4.259 1.00 86.88 169 ARG A O 1
ATOM 1295 N N . ASP A 1 170 ? -4.210 -12.491 -2.857 1.00 88.38 170 ASP A N 1
ATOM 1296 C CA . ASP A 1 170 ? -3.312 -13.431 -2.210 1.00 88.38 170 ASP A CA 1
ATOM 1297 C C . ASP A 1 170 ? -4.148 -14.416 -1.370 1.00 88.38 170 ASP A C 1
ATOM 1299 O O . ASP A 1 170 ? -4.861 -13.983 -0.458 1.00 88.38 170 ASP A O 1
ATOM 1303 N N . PRO A 1 171 ? -4.120 -15.729 -1.675 1.00 86.56 171 PRO A N 1
ATOM 1304 C CA . PRO A 1 171 ? -4.891 -16.723 -0.933 1.00 86.56 171 PRO A CA 1
ATOM 1305 C C . PRO A 1 171 ? -4.587 -16.732 0.569 1.00 86.56 171 PRO A C 1
ATOM 1307 O O . PRO A 1 171 ? -5.467 -17.078 1.360 1.00 86.56 171 PRO A O 1
ATOM 1310 N N . ASP A 1 172 ? -3.377 -16.325 0.958 1.00 89.94 172 ASP A N 1
ATOM 1311 C CA . ASP A 1 172 ? -2.918 -16.372 2.343 1.00 89.94 172 ASP A CA 1
ATOM 1312 C C . ASP A 1 172 ? -3.251 -15.086 3.124 1.00 89.94 172 ASP A C 1
ATOM 1314 O O . ASP A 1 172 ? -3.231 -15.094 4.358 1.00 89.94 172 ASP A O 1
ATOM 1318 N N . PHE A 1 173 ? -3.664 -14.003 2.448 1.00 91.88 173 PHE A N 1
ATOM 1319 C CA . PHE A 1 173 ? -3.878 -12.682 3.058 1.00 91.88 173 PHE A CA 1
ATOM 1320 C C . PHE A 1 173 ? -4.806 -12.708 4.278 1.00 91.88 173 PHE A C 1
ATOM 1322 O O . PHE A 1 173 ? -4.493 -12.134 5.321 1.00 91.88 173 PHE A O 1
ATOM 1329 N N . LEU A 1 174 ? -5.960 -13.374 4.171 1.00 91.25 174 LEU A N 1
ATOM 1330 C CA . LEU A 1 174 ? -6.929 -13.417 5.270 1.00 91.25 174 LEU A CA 1
ATOM 1331 C C . LEU A 1 174 ? -6.432 -14.256 6.450 1.00 91.25 174 LEU A C 1
ATOM 1333 O O . LEU A 1 174 ? -6.720 -13.917 7.600 1.00 91.25 174 LEU A O 1
ATOM 1337 N N . SER A 1 175 ? -5.664 -15.316 6.179 1.00 92.50 175 SER A N 1
ATOM 1338 C CA . SER A 1 175 ? -5.031 -16.115 7.230 1.00 92.50 175 SER A CA 1
ATOM 1339 C C . SER A 1 175 ? -3.976 -15.288 7.964 1.00 92.50 175 SER A C 1
ATOM 1341 O O . SER A 1 175 ? -4.009 -15.202 9.192 1.00 92.50 175 SER A O 1
ATOM 1343 N N . GLU A 1 176 ? -3.096 -14.608 7.223 1.00 93.56 176 GLU A N 1
ATOM 1344 C CA . GLU A 1 176 ? -2.068 -13.733 7.793 1.00 93.56 176 GLU A CA 1
ATOM 1345 C C . GLU A 1 176 ? -2.677 -12.590 8.610 1.00 93.56 176 GLU A C 1
ATOM 1347 O O . GLU A 1 176 ? -2.224 -12.308 9.722 1.00 93.56 176 GLU A O 1
ATOM 1352 N N . LEU A 1 177 ? -3.744 -11.961 8.110 1.00 94.75 177 LEU A N 1
ATOM 1353 C CA . LEU A 1 177 ? -4.473 -10.928 8.838 1.00 94.75 177 LEU A CA 1
ATOM 1354 C C . LEU A 1 177 ? -5.037 -11.460 10.162 1.00 94.75 177 LEU A C 1
ATOM 1356 O O . LEU A 1 177 ? -4.898 -10.808 11.199 1.00 94.75 177 LEU A O 1
ATOM 1360 N N . GLY A 1 178 ? -5.642 -12.651 10.143 1.00 94.00 178 GLY A N 1
ATOM 1361 C CA . GLY A 1 178 ? -6.145 -13.313 11.345 1.00 94.00 178 GLY A CA 1
ATOM 1362 C C . GLY A 1 178 ? -5.046 -13.575 12.378 1.00 94.00 178 GLY A C 1
ATOM 1363 O O . GLY A 1 178 ? -5.250 -13.339 13.573 1.00 94.00 178 GLY A O 1
ATOM 1364 N N . ASP A 1 179 ? -3.866 -13.999 11.929 1.00 94.88 179 ASP A N 1
ATOM 1365 C CA . ASP A 1 179 ? -2.713 -14.222 12.801 1.00 94.88 179 ASP A CA 1
ATOM 1366 C C . ASP A 1 179 ? -2.142 -12.915 13.361 1.00 94.88 179 ASP A C 1
ATOM 1368 O O . ASP A 1 179 ? -1.815 -12.853 14.550 1.00 94.88 179 ASP A O 1
ATOM 1372 N N . ILE A 1 180 ? -2.089 -11.844 12.561 1.00 95.50 180 ILE A N 1
ATOM 1373 C CA . ILE A 1 180 ? -1.684 -10.515 13.038 1.00 95.50 180 ILE A CA 1
ATOM 1374 C C . ILE A 1 180 ? -2.645 -10.033 14.128 1.00 95.50 180 ILE A C 1
ATOM 1376 O O . ILE A 1 180 ? -2.188 -9.695 15.222 1.00 95.50 180 ILE A O 1
ATOM 1380 N N . ILE A 1 181 ? -3.957 -10.054 13.871 1.00 95.19 181 ILE A N 1
ATOM 1381 C CA . ILE A 1 181 ? -4.984 -9.631 14.836 1.00 95.19 181 ILE A CA 1
ATOM 1382 C C . ILE A 1 181 ? -4.836 -10.409 16.147 1.00 95.19 181 ILE A C 1
ATOM 1384 O O . ILE A 1 181 ? -4.807 -9.804 17.221 1.00 95.19 181 ILE A O 1
ATOM 1388 N N . ARG A 1 182 ? -4.679 -11.738 16.067 1.00 94.81 182 ARG A N 1
ATOM 1389 C CA . ARG A 1 182 ? -4.500 -12.599 17.244 1.00 94.81 182 ARG A CA 1
ATOM 1390 C C . ARG A 1 182 ? -3.211 -12.281 18.001 1.00 94.81 182 ARG A C 1
ATOM 1392 O O . ARG A 1 182 ? -3.233 -12.254 19.225 1.00 94.81 182 ARG A O 1
ATOM 1399 N N . SER A 1 183 ? -2.108 -12.040 17.290 1.00 95.50 183 SER A N 1
ATOM 1400 C CA . SER A 1 183 ? -0.803 -11.753 17.902 1.00 95.50 183 SER A CA 1
ATOM 1401 C C . SER A 1 183 ? -0.763 -10.413 18.639 1.00 95.50 183 SER A C 1
ATOM 1403 O O . SER A 1 183 ? -0.110 -10.310 19.673 1.00 95.50 183 SER A O 1
ATOM 1405 N N . VAL A 1 184 ? -1.478 -9.406 18.129 1.00 94.69 184 VAL A N 1
ATOM 1406 C CA . VAL A 1 184 ? -1.543 -8.064 18.725 1.00 94.69 184 VAL A CA 1
ATOM 1407 C C . VAL A 1 184 ? -2.640 -7.975 19.795 1.00 94.69 184 VAL A C 1
ATOM 1409 O O . VAL A 1 184 ? -2.558 -7.147 20.695 1.00 94.69 184 VAL A O 1
ATOM 1412 N N . GLY A 1 185 ? -3.663 -8.834 19.727 1.00 92.50 185 GLY A N 1
ATOM 1413 C CA . GLY A 1 185 ? -4.822 -8.776 20.625 1.00 92.50 185 GLY A CA 1
ATOM 1414 C C . GLY A 1 185 ? -5.805 -7.653 20.276 1.00 92.50 185 GLY A C 1
ATOM 1415 O O . GLY A 1 185 ? -6.562 -7.197 21.135 1.00 92.50 185 GLY A O 1
ATOM 1416 N N . ALA A 1 186 ? -5.795 -7.199 19.021 1.00 93.06 186 ALA A N 1
ATOM 1417 C CA . ALA A 1 186 ? -6.631 -6.100 18.560 1.00 93.06 186 ALA A CA 1
ATOM 1418 C C . ALA A 1 186 ? -8.111 -6.509 18.432 1.00 93.06 186 ALA A C 1
ATOM 1420 O O . ALA A 1 186 ? -8.439 -7.639 18.068 1.00 93.06 186 ALA A O 1
ATOM 1421 N N . ASP A 1 187 ? -9.018 -5.563 18.687 1.00 93.62 187 ASP A N 1
ATOM 1422 C CA . ASP A 1 187 ? -10.446 -5.733 18.402 1.00 93.62 187 ASP A CA 1
ATOM 1423 C C . ASP A 1 187 ? -10.691 -5.558 16.897 1.00 93.62 187 ASP A C 1
ATOM 1425 O O . ASP A 1 187 ? -10.688 -4.442 16.371 1.00 93.62 187 ASP A O 1
ATOM 1429 N N . SER A 1 188 ? -10.912 -6.673 16.201 1.00 94.19 188 SER A N 1
ATOM 1430 C CA . SER A 1 188 ? -11.153 -6.697 14.758 1.00 94.19 188 SER A CA 1
ATOM 1431 C C . SER A 1 188 ? -12.376 -5.883 14.334 1.00 94.19 188 SER A C 1
ATOM 1433 O O . SER A 1 188 ? -12.387 -5.366 13.220 1.00 94.19 188 SER A O 1
ATOM 1435 N N . SER A 1 189 ? -13.358 -5.670 15.221 1.00 94.31 189 SER A N 1
ATOM 1436 C CA . SER A 1 189 ? -14.539 -4.842 14.928 1.00 94.31 189 SER A CA 1
ATOM 1437 C C . SER A 1 189 ? -14.229 -3.357 14.742 1.00 94.31 189 SER A C 1
ATOM 1439 O O . SER A 1 189 ? -15.067 -2.586 14.257 1.00 94.31 189 SER A O 1
ATOM 1441 N N . LYS A 1 190 ? -13.014 -2.954 15.124 1.00 95.56 190 LYS A N 1
ATOM 1442 C CA . LYS A 1 190 ? -12.478 -1.604 14.966 1.00 95.56 190 LYS A CA 1
ATOM 1443 C C . LYS A 1 190 ? -11.482 -1.496 13.818 1.00 95.56 190 LYS A C 1
ATOM 1445 O O . LYS A 1 190 ? -11.019 -0.390 13.557 1.00 95.56 190 LYS A O 1
ATOM 1450 N N . LEU A 1 191 ? -11.176 -2.591 13.124 1.00 96.81 191 LEU A N 1
ATOM 1451 C CA . LEU A 1 191 ? -10.411 -2.565 11.884 1.00 96.81 191 LEU A CA 1
ATOM 1452 C C . LEU A 1 191 ? -11.358 -2.353 10.698 1.00 96.81 191 LEU A C 1
ATOM 1454 O O . LEU A 1 191 ? -12.386 -3.018 10.580 1.00 96.81 191 LEU A O 1
ATOM 1458 N N . GLU A 1 192 ? -10.980 -1.447 9.807 1.00 96.19 192 GLU A N 1
ATOM 1459 C CA . GLU A 1 192 ? -11.626 -1.199 8.524 1.00 96.19 192 GLU A CA 1
ATOM 1460 C C . GLU A 1 192 ? -10.611 -1.432 7.401 1.00 96.19 192 GLU A C 1
ATOM 1462 O O . GLU A 1 192 ? -9.546 -0.819 7.380 1.00 96.19 192 GLU A O 1
ATOM 1467 N N . LEU A 1 193 ? -10.920 -2.334 6.473 1.00 95.56 193 LEU A N 1
ATOM 1468 C CA . LEU A 1 193 ? -10.118 -2.534 5.270 1.00 95.56 193 LEU A CA 1
ATOM 1469 C C . LEU A 1 193 ? -10.688 -1.687 4.139 1.00 95.56 193 LEU A C 1
ATOM 1471 O O . LEU A 1 193 ? -11.883 -1.751 3.846 1.00 95.56 193 LEU A O 1
ATOM 1475 N N . GLU A 1 194 ? -9.825 -0.911 3.497 1.00 93.88 194 GLU A N 1
ATOM 1476 C CA . GLU A 1 194 ? -10.184 -0.075 2.361 1.00 93.88 194 GLU A CA 1
ATOM 1477 C C . GLU A 1 194 ? -9.678 -0.718 1.071 1.00 93.88 194 GLU A C 1
ATOM 1479 O O . GLU A 1 194 ? -8.480 -0.953 0.912 1.00 93.88 194 GLU A O 1
ATOM 1484 N N . ILE A 1 195 ? -10.596 -1.012 0.154 1.00 90.50 195 ILE A N 1
ATOM 1485 C CA . ILE A 1 195 ? -10.287 -1.552 -1.174 1.00 90.50 195 ILE A CA 1
ATOM 1486 C C . ILE A 1 195 ? -10.758 -0.579 -2.246 1.00 90.50 195 ILE A C 1
ATOM 1488 O O . ILE A 1 195 ? -11.765 0.103 -2.075 1.00 90.50 195 ILE A O 1
ATOM 1492 N N . THR A 1 196 ? -10.069 -0.520 -3.381 1.00 86.25 196 THR A N 1
ATOM 1493 C CA . THR A 1 196 ? -10.511 0.343 -4.483 1.00 86.25 196 THR A CA 1
ATOM 1494 C C . THR A 1 196 ? -11.763 -0.211 -5.163 1.00 86.25 196 THR A C 1
ATOM 1496 O O . THR A 1 196 ? -12.045 -1.413 -5.130 1.00 86.25 196 THR A O 1
ATOM 1499 N N . GLU A 1 197 ? -12.494 0.664 -5.857 1.00 81.88 197 GLU A N 1
ATOM 1500 C CA . GLU A 1 197 ? -13.634 0.279 -6.701 1.00 81.88 197 GLU A CA 1
ATOM 1501 C C . GLU A 1 197 ? -13.272 -0.839 -7.698 1.00 81.88 197 GLU A C 1
ATOM 1503 O O . GLU A 1 197 ? -14.061 -1.754 -7.917 1.00 81.88 197 GLU A O 1
ATOM 1508 N N . SER A 1 198 ? -12.059 -0.807 -8.261 1.00 79.81 198 SER A N 1
ATOM 1509 C CA . SER A 1 198 ? -11.612 -1.824 -9.221 1.00 79.81 198 SER A CA 1
ATOM 1510 C C . SER A 1 198 ? -11.526 -3.210 -8.588 1.00 79.81 198 SER A C 1
ATOM 1512 O O . SER A 1 198 ? -12.013 -4.156 -9.192 1.00 79.81 198 SER A O 1
ATOM 1514 N N . VAL A 1 199 ? -10.987 -3.314 -7.365 1.00 83.25 199 VAL A N 1
ATOM 1515 C CA . VAL A 1 199 ? -10.896 -4.579 -6.609 1.00 83.25 199 VAL A CA 1
ATOM 1516 C C . VAL A 1 199 ? -12.281 -5.116 -6.278 1.00 83.25 199 VAL A C 1
ATOM 1518 O O . VAL A 1 199 ? -12.553 -6.303 -6.441 1.00 83.25 199 VAL A O 1
ATOM 1521 N N . ALA A 1 200 ? -13.181 -4.227 -5.860 1.00 78.56 200 ALA A N 1
ATOM 1522 C CA . ALA A 1 200 ? -14.558 -4.578 -5.544 1.00 78.56 200 ALA A CA 1
ATOM 1523 C C . ALA A 1 200 ? -15.312 -5.169 -6.756 1.00 78.56 200 ALA A C 1
ATOM 1525 O O . ALA A 1 200 ? -16.222 -5.975 -6.576 1.00 78.56 200 ALA A O 1
ATOM 1526 N N . MET A 1 201 ? -14.938 -4.783 -7.981 1.00 75.94 201 MET A N 1
ATOM 1527 C CA . MET A 1 201 ? -15.569 -5.213 -9.238 1.00 75.94 201 MET A CA 1
ATOM 1528 C C . MET A 1 201 ? -14.883 -6.395 -9.933 1.00 75.94 201 MET A C 1
ATOM 1530 O O . MET A 1 201 ? -15.282 -6.759 -11.042 1.00 75.94 201 MET A O 1
ATOM 1534 N N . GLU A 1 202 ? -13.863 -6.995 -9.321 1.00 74.50 202 GLU A N 1
ATOM 1535 C CA . GLU A 1 202 ? -13.247 -8.218 -9.842 1.00 74.50 202 GLU A CA 1
ATOM 1536 C C . GLU A 1 202 ? -14.189 -9.426 -9.710 1.00 74.50 202 GLU A C 1
ATOM 1538 O O . GLU A 1 202 ? -15.361 -9.269 -9.368 1.00 74.50 202 GLU A O 1
ATOM 1543 N N . ASP A 1 203 ? -13.709 -10.635 -10.034 1.00 68.31 203 ASP A N 1
ATOM 1544 C CA . ASP A 1 203 ? -14.523 -11.858 -10.042 1.00 68.31 203 ASP A CA 1
ATOM 1545 C C . ASP A 1 203 ? -15.432 -11.947 -8.804 1.00 68.31 203 ASP A C 1
ATOM 1547 O O . ASP A 1 203 ? -14.991 -12.165 -7.670 1.00 68.31 203 ASP A O 1
ATOM 1551 N N . ALA A 1 204 ? -16.733 -11.780 -9.059 1.00 68.12 204 ALA A N 1
ATOM 1552 C CA . ALA A 1 204 ? -17.746 -11.620 -8.033 1.00 68.12 204 ALA A CA 1
ATOM 1553 C C . ALA A 1 204 ? -17.861 -12.845 -7.114 1.00 68.12 204 ALA A C 1
ATOM 1555 O O . ALA A 1 204 ? -18.380 -12.715 -6.006 1.00 68.12 204 ALA A O 1
ATOM 1556 N N . ALA A 1 205 ? -17.414 -14.031 -7.546 1.00 72.69 205 ALA A N 1
ATOM 1557 C CA . ALA A 1 205 ? -17.425 -15.220 -6.701 1.00 72.69 205 ALA A CA 1
ATOM 1558 C C . ALA A 1 205 ? -16.276 -15.202 -5.684 1.00 72.69 205 ALA A C 1
ATOM 1560 O O . ALA A 1 205 ? -16.523 -15.412 -4.494 1.00 72.69 205 ALA A O 1
ATOM 1561 N N . TYR A 1 206 ? -15.052 -14.913 -6.139 1.00 75.62 206 TYR A N 1
ATOM 1562 C CA . TYR A 1 206 ? -13.870 -14.842 -5.277 1.00 75.62 206 TYR A CA 1
ATOM 1563 C C . TYR A 1 206 ? -13.981 -13.687 -4.283 1.00 75.62 206 TYR A C 1
ATOM 1565 O O . TYR A 1 206 ? -13.873 -13.899 -3.077 1.00 75.62 206 TYR A O 1
ATOM 1573 N N . VAL A 1 207 ? -14.289 -12.482 -4.780 1.00 79.00 207 VAL A N 1
ATOM 1574 C CA . VAL A 1 207 ? -14.412 -11.290 -3.933 1.00 79.00 207 VAL A CA 1
ATOM 1575 C C . VAL A 1 207 ? -15.462 -11.527 -2.853 1.00 79.00 207 VAL A C 1
ATOM 1577 O O . VAL A 1 207 ? -15.178 -11.318 -1.680 1.00 79.00 207 VAL A O 1
ATOM 1580 N N . ARG A 1 208 ? -16.643 -12.051 -3.206 1.00 79.44 208 ARG A N 1
ATOM 1581 C CA . ARG A 1 208 ? -17.710 -12.312 -2.229 1.00 79.44 208 ARG A CA 1
ATOM 1582 C C . ARG A 1 208 ? -17.287 -13.291 -1.133 1.00 79.44 208 ARG A C 1
ATOM 1584 O O . ARG A 1 208 ? -17.588 -13.030 0.025 1.00 79.44 208 ARG A O 1
ATOM 1591 N N . ALA A 1 209 ? -16.578 -14.368 -1.476 1.00 83.44 209 ALA A N 1
ATOM 1592 C CA . ALA A 1 209 ? -16.081 -15.315 -0.478 1.00 83.44 209 ALA A CA 1
ATOM 1593 C C . ALA A 1 209 ? -15.110 -14.638 0.505 1.00 83.44 209 ALA A C 1
ATOM 1595 O O . ALA A 1 209 ? -15.283 -14.761 1.716 1.00 83.44 209 ALA A O 1
ATOM 1596 N N . SER A 1 210 ? -14.157 -13.853 -0.006 1.00 84.50 210 SER A N 1
ATOM 1597 C CA . SER A 1 210 ? -13.227 -13.087 0.830 1.00 84.50 210 SER A CA 1
ATOM 1598 C C . SER A 1 210 ? -13.954 -12.072 1.718 1.00 84.50 210 SER A C 1
ATOM 1600 O O . SER A 1 210 ? -13.642 -11.950 2.902 1.00 84.50 210 SER A O 1
ATOM 1602 N N . LEU A 1 211 ? -14.965 -11.378 1.184 1.00 82.44 211 LEU A N 1
ATOM 1603 C CA . LEU A 1 211 ? -15.780 -10.434 1.953 1.00 82.44 211 LEU A CA 1
ATOM 1604 C C . LEU A 1 211 ? -16.574 -11.121 3.067 1.00 82.44 211 LEU A C 1
ATOM 1606 O O . LEU A 1 211 ? -16.637 -10.600 4.181 1.00 82.44 211 LEU A O 1
ATOM 1610 N N . ASP A 1 212 ? -17.147 -12.293 2.804 1.00 84.12 212 ASP A N 1
ATOM 1611 C CA . ASP A 1 212 ? -17.862 -13.062 3.821 1.00 84.12 212 ASP A CA 1
ATOM 1612 C C . ASP A 1 212 ? -16.916 -13.488 4.955 1.00 84.12 212 ASP A C 1
ATOM 1614 O O . ASP A 1 212 ? -17.269 -13.352 6.129 1.00 84.12 212 ASP A O 1
ATOM 1618 N N . THR A 1 213 ? -15.691 -13.917 4.635 1.00 86.19 213 THR A N 1
ATOM 1619 C CA . THR A 1 213 ? -14.666 -14.244 5.638 1.00 86.19 213 THR A CA 1
ATOM 1620 C C . THR A 1 213 ? -14.255 -13.021 6.462 1.00 86.19 213 THR A C 1
ATOM 1622 O O . THR A 1 213 ? -14.251 -13.092 7.691 1.00 86.19 213 THR A O 1
ATOM 1625 N N . ILE A 1 214 ? -13.987 -11.873 5.828 1.00 88.44 214 ILE A N 1
ATOM 1626 C CA . ILE A 1 214 ? -13.670 -10.604 6.519 1.00 88.44 214 ILE A CA 1
ATOM 1627 C C . ILE A 1 214 ? -14.761 -10.266 7.548 1.00 88.44 214 ILE A C 1
ATOM 1629 O O . ILE A 1 214 ? -14.470 -9.950 8.704 1.00 88.44 214 ILE A O 1
ATOM 1633 N N . ARG A 1 215 ? -16.031 -10.423 7.166 1.00 84.12 215 ARG A N 1
ATOM 1634 C CA . ARG A 1 215 ? -17.180 -10.135 8.037 1.00 84.12 215 ARG A CA 1
ATOM 1635 C C . ARG A 1 215 ? -17.357 -11.149 9.157 1.00 84.12 215 ARG A C 1
ATOM 1637 O O . ARG A 1 215 ? -17.731 -10.759 10.259 1.00 84.12 215 ARG A O 1
ATOM 1644 N N . GLN A 1 216 ? -17.066 -12.426 8.917 1.00 86.19 216 GLN A N 1
ATOM 1645 C CA . GLN A 1 216 ? -17.046 -13.445 9.974 1.00 86.19 216 GLN A CA 1
ATOM 1646 C C . GLN A 1 216 ? -15.994 -13.131 11.046 1.00 86.19 216 GLN A C 1
ATOM 1648 O O . GLN A 1 216 ? -16.214 -13.417 12.221 1.00 86.19 216 GLN A O 1
ATOM 1653 N N . HIS A 1 217 ? -14.897 -12.471 10.665 1.00 85.44 217 HIS A N 1
ATOM 1654 C CA . HIS A 1 217 ? -13.906 -11.937 11.600 1.00 85.44 217 HIS A CA 1
ATOM 1655 C C . HIS A 1 217 ? -14.314 -10.604 12.247 1.00 85.44 217 HIS A C 1
ATOM 1657 O O . HIS A 1 217 ? -13.561 -10.071 13.058 1.00 85.44 217 HIS A O 1
ATOM 1663 N N . GLY A 1 218 ? -15.495 -10.066 11.929 1.00 89.12 218 GLY A N 1
ATOM 1664 C CA . GLY A 1 218 ? -16.005 -8.801 12.457 1.00 89.12 218 GLY A CA 1
ATOM 1665 C C . GLY A 1 218 ? -15.358 -7.558 11.847 1.00 89.12 218 GLY A C 1
ATOM 1666 O O . GLY A 1 218 ? -15.655 -6.459 12.297 1.00 89.12 218 GLY A O 1
ATOM 1667 N N . ILE A 1 219 ? -14.498 -7.717 10.840 1.00 94.19 219 ILE A N 1
ATOM 1668 C CA . ILE A 1 219 ? -13.746 -6.627 10.216 1.00 94.19 219 ILE A CA 1
ATOM 1669 C C . ILE A 1 219 ? -14.677 -5.829 9.296 1.00 94.19 219 ILE A C 1
ATOM 1671 O O . ILE A 1 219 ? -15.500 -6.403 8.579 1.00 94.19 219 ILE A O 1
ATOM 1675 N N . GLN A 1 220 ? -14.548 -4.503 9.323 1.00 92.44 220 GLN A N 1
ATOM 1676 C CA . GLN A 1 220 ? -15.326 -3.599 8.476 1.00 92.44 220 GLN A CA 1
ATOM 1677 C C . GLN A 1 220 ? -14.690 -3.468 7.093 1.00 92.44 220 GLN A C 1
ATOM 1679 O O . GLN A 1 220 ? -13.467 -3.534 6.953 1.00 92.44 220 GLN A O 1
ATOM 1684 N N . LEU A 1 221 ? -15.512 -3.227 6.076 1.00 90.31 221 LEU A N 1
ATOM 1685 C CA . LEU A 1 221 ? -15.044 -2.991 4.716 1.00 90.31 221 LEU A CA 1
ATOM 1686 C C . LEU A 1 221 ? -15.530 -1.643 4.179 1.00 90.31 221 LEU A C 1
ATOM 1688 O O . LEU A 1 221 ? -16.729 -1.340 4.188 1.00 90.31 221 LEU A O 1
ATOM 1692 N N . ALA A 1 222 ? -14.600 -0.878 3.618 1.00 89.81 222 ALA A N 1
ATOM 1693 C CA . ALA A 1 222 ? -14.876 0.343 2.886 1.00 89.81 222 ALA A CA 1
ATOM 1694 C C . ALA A 1 222 ? -14.395 0.246 1.435 1.00 89.81 222 ALA A C 1
ATOM 1696 O O . ALA A 1 222 ? -13.368 -0.362 1.135 1.00 89.81 222 ALA A O 1
ATOM 1697 N N . ILE A 1 223 ? -15.134 0.892 0.535 1.00 87.38 223 ILE A N 1
ATOM 1698 C CA . ILE A 1 223 ? -14.695 1.109 -0.845 1.00 87.38 223 ILE A CA 1
ATOM 1699 C C . ILE A 1 223 ? -14.101 2.507 -0.959 1.00 87.38 223 ILE A C 1
ATOM 1701 O O . ILE A 1 223 ? -14.772 3.487 -0.624 1.00 87.38 223 ILE A O 1
ATOM 1705 N N . ASP A 1 224 ? -12.870 2.581 -1.448 1.00 84.62 224 ASP A N 1
ATOM 1706 C CA . ASP A 1 224 ? -12.111 3.807 -1.658 1.00 84.62 224 ASP A CA 1
ATOM 1707 C C . ASP A 1 224 ? -12.141 4.301 -3.110 1.00 84.62 224 ASP A C 1
ATOM 1709 O O . ASP A 1 224 ? -12.421 3.540 -4.043 1.00 84.62 224 ASP A O 1
ATOM 1713 N N . ASP A 1 225 ? -11.877 5.602 -3.273 1.00 76.12 225 ASP A N 1
ATOM 1714 C CA . ASP A 1 225 ? -11.826 6.330 -4.549 1.00 76.12 225 ASP A CA 1
ATOM 1715 C C . ASP A 1 225 ? -13.063 6.131 -5.449 1.00 76.12 225 ASP A C 1
ATOM 1717 O O . ASP A 1 225 ? -12.987 6.124 -6.686 1.00 76.12 225 ASP A O 1
ATOM 1721 N N . PHE A 1 226 ? -14.239 6.009 -4.824 1.00 72.25 226 PHE A N 1
ATOM 1722 C CA . PHE A 1 226 ? -15.493 5.830 -5.543 1.00 72.25 226 PHE A CA 1
ATOM 1723 C C . PHE A 1 226 ? -15.806 7.028 -6.446 1.00 72.25 226 PHE A C 1
ATOM 1725 O O . PHE A 1 226 ? -15.755 8.188 -6.016 1.00 72.25 226 PHE A O 1
ATOM 1732 N N . GLY A 1 227 ? -16.210 6.731 -7.685 1.00 66.06 227 GLY A N 1
ATOM 1733 C CA . GLY A 1 227 ? -16.573 7.731 -8.694 1.00 66.06 227 GLY A CA 1
ATOM 1734 C C . GLY A 1 227 ? -15.456 8.050 -9.690 1.00 66.06 227 GLY A C 1
ATOM 1735 O O . GLY A 1 227 ? -15.620 8.947 -10.520 1.00 66.06 227 GLY A O 1
ATOM 1736 N N . THR A 1 228 ? -14.343 7.318 -9.625 1.00 62.22 228 THR A N 1
ATOM 1737 C CA . THR A 1 228 ? -13.273 7.336 -10.633 1.00 62.22 228 THR A CA 1
ATOM 1738 C C . THR A 1 228 ? -13.478 6.276 -11.727 1.00 62.22 228 THR A C 1
ATOM 1740 O O . THR A 1 228 ? -12.908 6.407 -12.812 1.00 62.22 228 THR A O 1
ATOM 1743 N N . GLY A 1 229 ? -14.329 5.268 -11.478 1.00 59.59 229 GLY A N 1
ATOM 1744 C CA . GLY A 1 229 ? -14.711 4.213 -12.420 1.00 59.59 229 GLY A CA 1
ATOM 1745 C C . GLY A 1 229 ? -16.160 4.296 -12.928 1.00 59.59 229 GLY A C 1
ATOM 1746 O O . GLY A 1 229 ? -16.899 5.243 -12.657 1.00 59.59 229 GLY A O 1
ATOM 1747 N N . TYR A 1 230 ? -16.565 3.290 -13.713 1.00 51.97 230 TYR A N 1
ATOM 1748 C CA . TYR A 1 230 ? -17.907 3.171 -14.310 1.00 51.97 230 TYR A CA 1
ATOM 1749 C C . TYR A 1 230 ? -18.889 2.340 -13.460 1.00 51.97 230 TYR A C 1
ATOM 1751 O O . TYR A 1 230 ? -19.951 1.958 -13.963 1.00 51.97 230 TYR A O 1
ATOM 1759 N N . SER A 1 231 ? -18.573 2.015 -12.201 1.00 58.75 231 SER A N 1
ATOM 1760 C CA . SER A 1 231 ? -19.395 1.066 -11.441 1.00 58.75 231 SER A CA 1
ATOM 1761 C C . SER A 1 231 ? -20.761 1.637 -11.093 1.00 58.75 231 SER A C 1
ATOM 1763 O O . SER A 1 231 ? -20.908 2.757 -10.597 1.00 58.75 231 SER A O 1
ATOM 1765 N N . SER A 1 232 ? -21.797 0.828 -11.312 1.00 62.59 232 SER A N 1
ATOM 1766 C CA . SER A 1 232 ? -23.141 1.192 -10.882 1.00 62.59 232 SER A CA 1
ATOM 1767 C C . SER A 1 232 ? -23.276 1.001 -9.369 1.00 62.59 232 SER A C 1
ATOM 1769 O O . SER A 1 232 ? -22.877 -0.021 -8.808 1.00 62.59 232 SER A O 1
ATOM 1771 N N . LEU A 1 233 ? -23.938 1.944 -8.696 1.00 61.81 233 LEU A N 1
ATOM 1772 C CA . LEU A 1 233 ? -24.271 1.837 -7.268 1.00 61.81 233 LEU A CA 1
ATOM 1773 C C . LEU A 1 233 ? -25.073 0.553 -6.948 1.00 61.81 233 LEU A C 1
ATOM 1775 O O . LEU A 1 233 ? -25.085 0.082 -5.815 1.00 61.81 233 LEU A O 1
ATOM 1779 N N . ALA A 1 234 ? -25.739 -0.020 -7.957 1.00 63.72 234 ALA A N 1
ATOM 1780 C CA . ALA A 1 234 ? -26.466 -1.281 -7.869 1.00 63.72 234 ALA A CA 1
ATOM 1781 C C . ALA A 1 234 ? -25.542 -2.500 -7.694 1.00 63.72 234 ALA A C 1
ATOM 1783 O O . ALA A 1 234 ? -25.874 -3.379 -6.904 1.00 63.72 234 ALA A O 1
ATOM 1784 N N . GLN A 1 235 ? -24.389 -2.541 -8.371 1.00 64.88 235 GLN A N 1
ATOM 1785 C CA . GLN A 1 235 ? -23.396 -3.611 -8.201 1.00 64.88 235 GLN A CA 1
ATOM 1786 C C . GLN A 1 235 ? -22.718 -3.521 -6.830 1.00 64.88 235 GLN A C 1
ATOM 1788 O O . GLN A 1 235 ? -22.580 -4.530 -6.146 1.00 64.88 235 GLN A O 1
ATOM 1793 N N . LEU A 1 236 ? -22.410 -2.309 -6.356 1.00 67.19 236 LEU A N 1
ATOM 1794 C CA . LEU A 1 236 ? -21.830 -2.116 -5.021 1.00 67.19 236 LEU A CA 1
ATOM 1795 C C . LEU A 1 236 ? -22.775 -2.514 -3.884 1.00 67.19 236 LEU A C 1
ATOM 1797 O O . LEU A 1 236 ? -22.331 -3.055 -2.874 1.00 67.19 236 LEU A O 1
ATOM 1801 N N . LYS A 1 237 ? -24.090 -2.315 -4.050 1.00 66.62 237 LYS A N 1
ATOM 1802 C CA . LYS A 1 237 ? -25.085 -2.771 -3.064 1.00 66.62 237 LYS A CA 1
ATOM 1803 C C . LYS A 1 237 ? -25.052 -4.283 -2.832 1.00 66.62 237 LYS A C 1
ATOM 1805 O O . LYS A 1 237 ? -25.445 -4.723 -1.757 1.00 66.62 237 LYS A O 1
ATOM 1810 N N . GLN A 1 238 ? -24.600 -5.069 -3.808 1.00 69.00 238 GLN A N 1
ATOM 1811 C CA . GLN A 1 238 ? -24.498 -6.523 -3.667 1.00 69.00 238 GLN A CA 1
ATOM 1812 C C . GLN A 1 238 ? -23.283 -6.948 -2.831 1.00 69.00 238 GLN A C 1
ATOM 1814 O O . GLN A 1 238 ? -23.317 -8.007 -2.212 1.00 69.00 238 GLN A O 1
ATOM 1819 N N . LEU A 1 239 ? -22.248 -6.108 -2.752 1.00 68.00 239 LEU A N 1
ATOM 1820 C CA . LEU A 1 239 ? -21.002 -6.400 -2.036 1.00 68.00 239 LEU A CA 1
ATOM 1821 C C . LEU A 1 239 ? -21.097 -6.193 -0.520 1.00 68.00 239 LEU A C 1
ATOM 1823 O O . LEU A 1 239 ? -20.140 -6.457 0.195 1.00 68.00 239 LEU A O 1
ATOM 1827 N N . SER A 1 240 ? -22.259 -5.764 -0.014 1.00 69.56 240 SER A N 1
ATOM 1828 C CA . SER A 1 240 ? -22.532 -5.615 1.421 1.00 69.56 240 SER A CA 1
ATOM 1829 C C . SER A 1 240 ? -21.446 -4.859 2.203 1.00 69.56 240 SER A C 1
ATOM 1831 O O . SER A 1 240 ? -21.088 -5.249 3.313 1.00 69.56 240 SER A O 1
ATOM 1833 N N . VAL A 1 241 ? -20.931 -3.784 1.610 1.00 78.12 241 VAL A N 1
ATOM 1834 C CA . VAL A 1 241 ? -19.882 -2.941 2.195 1.00 78.12 241 VAL A CA 1
ATOM 1835 C C . VAL A 1 241 ? -20.437 -2.030 3.292 1.00 78.12 241 VAL A C 1
ATOM 1837 O O . VAL A 1 241 ? -21.601 -1.621 3.232 1.00 78.12 241 VAL A O 1
ATOM 1840 N N . ASP A 1 242 ? -19.611 -1.686 4.281 1.00 82.44 242 ASP A N 1
ATOM 1841 C CA . ASP A 1 242 ? -20.017 -0.854 5.420 1.00 82.44 242 ASP A CA 1
ATOM 1842 C C . ASP A 1 242 ? -19.906 0.644 5.107 1.00 82.44 242 ASP A C 1
ATOM 1844 O O . ASP A 1 242 ? -20.692 1.458 5.609 1.00 82.44 242 ASP A O 1
ATOM 1848 N N . ARG A 1 243 ? -18.932 1.031 4.270 1.00 83.50 243 ARG A N 1
ATOM 1849 C CA . ARG A 1 243 ? -18.685 2.434 3.905 1.00 83.50 243 ARG A CA 1
ATOM 1850 C C . ARG A 1 243 ? -18.279 2.620 2.450 1.00 83.50 243 ARG A C 1
ATOM 1852 O O . ARG A 1 243 ? -17.740 1.735 1.793 1.00 83.50 243 ARG A O 1
ATOM 1859 N N . LEU A 1 244 ? -18.526 3.837 1.976 1.00 83.94 244 LEU A N 1
ATOM 1860 C CA . LEU A 1 244 ? -18.127 4.318 0.661 1.00 83.94 244 LEU A CA 1
ATOM 1861 C C . LEU A 1 244 ? -17.396 5.652 0.841 1.00 83.94 244 LEU A C 1
ATOM 1863 O O . LEU A 1 244 ? -17.987 6.616 1.341 1.00 83.94 244 LEU A O 1
ATOM 1867 N N . LYS A 1 245 ? -16.121 5.706 0.457 1.00 82.56 245 LYS A N 1
ATOM 1868 C CA . LYS A 1 245 ? -15.307 6.924 0.478 1.00 82.56 245 LYS A CA 1
ATOM 1869 C C . LYS A 1 245 ? -15.386 7.588 -0.891 1.00 82.56 245 LYS A C 1
ATOM 1871 O O . LYS A 1 245 ? -15.115 6.974 -1.919 1.00 82.56 245 LYS A O 1
ATOM 1876 N N . ILE A 1 246 ? -15.810 8.848 -0.893 1.00 76.12 246 ILE A N 1
ATOM 1877 C CA . ILE A 1 246 ? -15.964 9.641 -2.115 1.00 76.12 246 ILE A CA 1
ATOM 1878 C C . ILE A 1 246 ? -14.615 10.264 -2.462 1.00 76.12 246 ILE A C 1
ATOM 1880 O O . ILE A 1 246 ? -14.011 10.928 -1.612 1.00 76.12 246 ILE A O 1
ATOM 1884 N N . ASP A 1 247 ? -14.184 10.102 -3.714 1.00 74.62 247 ASP A N 1
ATOM 1885 C CA . ASP A 1 247 ? -12.927 10.683 -4.173 1.00 74.62 247 ASP A CA 1
ATOM 1886 C C . ASP A 1 247 ? -12.898 12.220 -4.035 1.00 74.62 247 ASP A C 1
ATOM 1888 O O . ASP A 1 247 ? -13.890 12.949 -4.194 1.00 74.62 247 ASP A O 1
ATOM 1892 N N . ARG A 1 248 ? -11.701 12.741 -3.761 1.00 67.06 248 ARG A N 1
ATOM 1893 C CA . ARG A 1 248 ? -11.452 14.164 -3.536 1.00 67.06 248 ARG A CA 1
ATOM 1894 C C . ARG A 1 248 ? -11.799 15.017 -4.759 1.00 67.06 248 ARG A C 1
ATOM 1896 O O . ARG A 1 248 ? -12.243 16.155 -4.571 1.00 67.06 248 ARG A O 1
ATOM 1903 N N . ALA A 1 249 ? -11.614 14.533 -5.989 1.00 60.88 249 ALA A N 1
ATOM 1904 C CA . ALA A 1 249 ? -11.927 15.302 -7.195 1.00 60.88 249 ALA A CA 1
ATOM 1905 C C . ALA A 1 249 ? -13.421 15.662 -7.266 1.00 60.88 249 ALA A C 1
ATOM 1907 O O . ALA A 1 249 ? -13.781 16.762 -7.702 1.00 60.88 249 ALA A O 1
ATOM 1908 N N . PHE A 1 250 ? -14.291 14.788 -6.751 1.00 57.75 250 PHE A N 1
ATOM 1909 C CA . PHE A 1 250 ? -15.726 15.041 -6.656 1.00 57.75 250 PHE A CA 1
ATOM 1910 C C . PHE A 1 250 ? -16.049 16.133 -5.621 1.00 57.75 250 PHE A C 1
ATOM 1912 O O . PHE A 1 250 ? -16.822 17.061 -5.891 1.00 57.75 250 PHE A O 1
ATOM 1919 N N . CYS A 1 251 ? -15.388 16.094 -4.461 1.00 58.31 251 CYS A N 1
ATOM 1920 C CA . CYS A 1 251 ? -15.528 17.112 -3.415 1.00 58.31 251 CYS A CA 1
ATOM 1921 C C . CYS A 1 251 ? -15.036 18.497 -3.875 1.00 58.31 251 CYS A C 1
ATOM 1923 O O . CYS A 1 251 ? -15.690 19.506 -3.609 1.00 58.31 251 CYS A O 1
ATOM 1925 N N . GLN A 1 252 ? -13.930 18.564 -4.625 1.00 50.91 252 GLN A N 1
ATOM 1926 C CA . GLN A 1 252 ? -13.397 19.829 -5.151 1.00 50.91 252 GLN A CA 1
ATOM 1927 C C . GLN A 1 252 ? -14.309 20.460 -6.214 1.00 50.91 252 GLN A C 1
ATOM 1929 O O . GLN A 1 252 ? -14.490 21.680 -6.225 1.00 50.91 252 GLN A O 1
ATOM 1934 N N . ARG A 1 253 ? -14.920 19.649 -7.091 1.00 46.56 253 ARG A N 1
ATOM 1935 C CA . ARG A 1 253 ? -15.834 20.141 -8.137 1.00 46.56 253 ARG A CA 1
ATOM 1936 C C . ARG A 1 253 ? -17.124 20.724 -7.546 1.00 46.56 253 ARG A C 1
ATOM 1938 O O . ARG A 1 253 ? -17.641 21.719 -8.048 1.00 46.56 253 ARG A O 1
ATOM 1945 N N . SER A 1 254 ? -17.599 20.148 -6.446 1.00 43.62 254 SER A N 1
ATOM 1946 C CA . SER A 1 254 ? -18.842 20.543 -5.770 1.00 43.62 254 SER A CA 1
ATOM 1947 C C . SER A 1 254 ? -18.757 21.905 -5.057 1.00 43.62 254 SER A C 1
ATOM 1949 O O . SER A 1 254 ? -19.782 22.509 -4.756 1.00 43.62 254 SER A O 1
ATOM 1951 N N . GLY A 1 255 ? -17.544 22.420 -4.810 1.00 36.44 255 GLY A N 1
ATOM 1952 C CA . GLY A 1 255 ? -17.313 23.711 -4.147 1.00 36.44 255 GLY A CA 1
ATOM 1953 C C . GLY A 1 255 ? -17.414 24.947 -5.054 1.00 36.44 255 GLY A C 1
ATOM 1954 O O . GLY A 1 255 ? -17.441 26.069 -4.549 1.00 36.44 255 GLY A O 1
ATOM 1955 N N . ARG A 1 256 ? -17.485 24.783 -6.385 1.00 33.88 256 ARG A N 1
ATOM 1956 C CA . ARG A 1 256 ? -17.599 25.888 -7.359 1.00 33.88 256 ARG A CA 1
ATOM 1957 C C . ARG A 1 256 ? -18.796 25.690 -8.288 1.00 33.88 256 ARG A C 1
ATOM 1959 O O . ARG A 1 256 ? -18.643 25.390 -9.465 1.00 33.88 256 ARG A O 1
ATOM 1966 N N . GLY A 1 257 ? -19.996 25.895 -7.759 1.00 29.70 257 GLY A N 1
ATOM 1967 C CA . GLY A 1 257 ? -21.209 25.977 -8.569 1.00 29.70 257 GLY A CA 1
ATOM 1968 C C . GLY A 1 257 ? -22.410 25.412 -7.837 1.00 29.70 257 GLY A C 1
ATOM 1969 O O . GLY A 1 257 ? -22.546 24.202 -7.698 1.00 29.70 257 GLY A O 1
ATOM 1970 N N . GLY A 1 258 ? -23.313 26.291 -7.398 1.00 30.86 258 GLY A N 1
ATOM 1971 C CA . GLY A 1 258 ? -24.653 25.869 -7.014 1.00 30.86 258 GLY A CA 1
ATOM 1972 C C . GLY A 1 258 ? -25.297 25.144 -8.193 1.00 30.86 258 GLY A C 1
ATOM 1973 O O . GLY A 1 258 ? -25.539 25.746 -9.239 1.00 30.86 258 GLY A O 1
ATOM 1974 N N . VAL A 1 259 ? -25.553 23.848 -8.040 1.00 31.61 259 VAL A N 1
ATOM 1975 C CA . VAL A 1 259 ? -26.218 23.047 -9.066 1.00 31.61 259 VAL A CA 1
ATOM 1976 C C . VAL A 1 259 ? -27.688 23.472 -9.132 1.00 31.61 259 VAL A C 1
ATOM 1978 O O . VAL A 1 259 ? -28.538 22.981 -8.395 1.00 31.61 259 VAL A O 1
ATOM 1981 N N . ARG A 1 260 ? -28.002 24.401 -10.042 1.00 31.47 260 ARG A N 1
ATOM 1982 C CA . ARG A 1 260 ? -29.286 24.415 -10.756 1.00 31.47 260 ARG A CA 1
ATOM 1983 C C . ARG A 1 260 ? -29.091 23.591 -12.026 1.00 31.47 260 ARG A C 1
ATOM 1985 O O . ARG A 1 260 ? -28.699 24.121 -13.055 1.00 31.47 260 ARG A O 1
ATOM 1992 N N . GLY A 1 261 ? -29.351 22.293 -11.932 1.00 26.38 261 GLY A N 1
ATOM 1993 C CA . GLY A 1 261 ? -29.361 21.366 -13.061 1.00 26.38 261 GLY A CA 1
ATOM 1994 C C . GLY A 1 261 ? -30.555 20.440 -12.912 1.00 26.38 261 GLY A C 1
ATOM 1995 O O . GLY A 1 261 ? -30.603 19.621 -12.002 1.00 26.38 261 GLY A O 1
ATOM 1996 N N . GLN A 1 262 ? -31.562 20.649 -13.752 1.00 31.05 262 GLN A N 1
ATOM 1997 C CA . GLN A 1 262 ? -32.831 19.936 -13.744 1.00 31.05 262 GLN A CA 1
ATOM 1998 C C . GLN A 1 262 ? -32.620 18.471 -14.154 1.00 31.05 262 GLN A C 1
ATOM 2000 O O . GLN A 1 262 ? -32.471 18.180 -15.334 1.00 31.05 262 GLN A O 1
ATOM 2005 N N . HIS A 1 263 ? -32.699 17.540 -13.205 1.00 27.23 263 HIS A N 1
ATOM 2006 C CA . HIS A 1 263 ? -33.147 16.179 -13.495 1.00 27.23 263 HIS A CA 1
ATOM 2007 C C . HIS A 1 263 ? -34.514 16.006 -12.843 1.00 27.23 263 HIS A C 1
ATOM 2009 O O . HIS A 1 263 ? -34.660 15.916 -11.626 1.00 27.23 263 HIS A O 1
ATOM 2015 N N . ARG A 1 264 ? -35.544 16.079 -13.683 1.00 22.20 264 ARG A N 1
ATOM 2016 C CA . ARG A 1 264 ? -36.946 15.917 -13.316 1.00 22.20 264 ARG A CA 1
ATOM 2017 C C . ARG A 1 264 ? -37.192 14.442 -12.988 1.00 22.20 264 ARG A C 1
ATOM 2019 O O . ARG A 1 264 ? -37.499 13.655 -13.876 1.00 22.20 264 ARG A O 1
ATOM 2026 N N . TRP A 1 265 ? -37.042 14.079 -11.718 1.00 29.94 265 TRP A N 1
ATOM 2027 C CA . TRP A 1 265 ? -37.434 12.776 -11.180 1.00 29.94 265 TRP A CA 1
ATOM 2028 C C . TRP A 1 265 ? -38.964 12.693 -11.120 1.00 29.94 265 TRP A C 1
ATOM 2030 O O . TRP A 1 265 ? -39.618 13.434 -10.386 1.00 29.94 265 TRP A O 1
ATOM 2040 N N . GLY A 1 266 ? -39.555 11.837 -11.953 1.00 21.89 266 GLY A N 1
ATOM 2041 C CA . GLY A 1 266 ? -40.995 11.613 -11.988 1.00 21.89 266 GLY A CA 1
ATOM 2042 C C . GLY A 1 266 ? -41.440 10.638 -10.903 1.00 21.89 266 GLY A C 1
ATOM 2043 O O . GLY A 1 266 ? -41.424 9.437 -11.129 1.00 21.89 266 GLY A O 1
ATOM 2044 N N . HIS A 1 267 ? -41.911 11.150 -9.766 1.00 27.72 267 HIS A N 1
ATOM 2045 C CA . HIS A 1 267 ? -42.793 10.401 -8.869 1.00 27.72 267 HIS A CA 1
ATOM 2046 C C . HIS A 1 267 ? -44.239 10.848 -9.118 1.00 27.72 267 HIS A C 1
ATOM 2048 O O . HIS A 1 267 ? -44.630 11.957 -8.756 1.00 27.72 267 HIS A O 1
ATOM 2054 N N . ARG A 1 268 ? -45.049 9.989 -9.749 1.00 24.03 268 ARG A N 1
ATOM 2055 C CA . ARG A 1 268 ? -46.509 10.028 -9.596 1.00 24.03 268 ARG A CA 1
ATOM 2056 C C . ARG A 1 268 ? -46.870 9.031 -8.505 1.00 24.03 268 ARG A C 1
ATOM 2058 O O . ARG A 1 268 ? -46.775 7.842 -8.762 1.00 24.03 268 ARG A O 1
ATOM 2065 N N . SER A 1 269 ? -47.308 9.532 -7.355 1.00 27.03 269 SER A N 1
ATOM 2066 C CA . SER A 1 269 ? -48.263 8.866 -6.463 1.00 27.03 269 SER A CA 1
ATOM 2067 C C . SER A 1 269 ? -48.995 9.937 -5.657 1.00 27.03 269 SER A C 1
ATOM 2069 O O . SER A 1 269 ? -48.408 10.937 -5.252 1.00 27.03 269 SER A O 1
ATOM 2071 N N . ALA A 1 270 ? -50.303 9.757 -5.531 1.00 24.56 270 ALA A N 1
ATOM 2072 C CA . ALA A 1 270 ? -51.277 10.756 -5.132 1.00 24.56 270 ALA A CA 1
ATOM 2073 C C . ALA A 1 270 ? -51.485 10.857 -3.607 1.00 24.56 270 ALA A C 1
ATOM 2075 O O . ALA A 1 270 ? -51.670 9.840 -2.952 1.00 24.56 270 ALA A O 1
ATOM 2076 N N . GLY A 1 271 ? -51.581 12.104 -3.122 1.00 23.03 271 GLY A N 1
ATOM 2077 C CA . GLY A 1 271 ? -52.416 12.577 -1.999 1.00 23.03 271 GLY A CA 1
ATOM 2078 C C . GLY A 1 271 ? -52.000 12.256 -0.546 1.00 23.03 271 GLY A C 1
ATOM 2079 O O . GLY A 1 271 ? -51.178 11.376 -0.324 1.00 23.03 271 GLY A O 1
ATOM 2080 N N . PRO A 1 272 ? -52.619 12.911 0.467 1.00 28.41 272 PRO A N 1
ATOM 2081 C CA . PRO A 1 272 ? -53.308 14.202 0.464 1.00 28.41 272 PRO A CA 1
ATOM 2082 C C . PRO A 1 272 ? -52.635 15.263 1.369 1.00 28.41 272 PRO A C 1
ATOM 2084 O O . PRO A 1 272 ? -51.772 14.998 2.198 1.00 28.41 272 PRO A O 1
ATOM 2087 N N . GLN A 1 273 ? -53.072 16.502 1.154 1.00 24.25 273 GLN A N 1
ATOM 2088 C CA . GLN A 1 273 ? -52.640 17.746 1.790 1.00 24.25 273 GLN A CA 1
ATOM 2089 C C . GLN A 1 273 ? -52.818 17.764 3.318 1.00 24.25 273 GLN A C 1
ATOM 2091 O O . GLN A 1 273 ? -53.889 17.426 3.811 1.00 24.25 273 GLN A O 1
ATOM 2096 N N . ALA A 1 274 ? -51.856 18.356 4.034 1.00 26.31 274 ALA A N 1
ATOM 2097 C CA . ALA A 1 274 ? -52.134 19.118 5.252 1.00 26.31 274 ALA A CA 1
ATOM 2098 C C . ALA A 1 274 ? -51.073 20.210 5.481 1.00 26.31 274 ALA A C 1
ATOM 2100 O O . ALA A 1 274 ? -49.881 20.023 5.267 1.00 26.31 274 ALA A O 1
ATOM 2101 N N . ARG A 1 275 ? -51.574 21.389 5.850 1.00 23.81 275 ARG A N 1
ATOM 2102 C CA . ARG A 1 275 ? -50.921 22.701 5.944 1.00 23.81 275 ARG A CA 1
ATOM 2103 C C . ARG A 1 275 ? -50.155 22.859 7.264 1.00 23.81 275 ARG A C 1
ATOM 2105 O O . ARG A 1 275 ? -50.616 22.347 8.275 1.00 23.81 275 ARG A O 1
ATOM 2112 N N . GLY A 1 276 ? -49.111 23.698 7.304 1.00 23.97 276 GLY A N 1
ATOM 2113 C CA . GLY A 1 276 ? -48.560 24.138 8.596 1.00 23.97 276 GLY A CA 1
ATOM 2114 C C . GLY A 1 276 ? -47.279 24.977 8.588 1.00 23.97 276 GLY A C 1
ATOM 2115 O O . GLY A 1 276 ? -46.236 24.474 8.960 1.00 23.97 276 GLY A O 1
ATOM 2116 N N . ARG A 1 277 ? -47.404 26.252 8.197 1.00 24.22 277 ARG A N 1
ATOM 2117 C CA . ARG A 1 277 ? -46.672 27.459 8.655 1.00 24.22 277 ARG A CA 1
ATOM 2118 C C . ARG A 1 277 ? -45.151 27.428 8.929 1.00 24.22 277 ARG A C 1
ATOM 2120 O O . ARG A 1 277 ? -44.643 26.817 9.857 1.00 24.22 277 ARG A O 1
ATOM 2127 N N . SER A 1 278 ? -44.493 28.316 8.187 1.00 24.41 278 SER A N 1
ATOM 2128 C CA . SER A 1 278 ? -43.242 29.017 8.476 1.00 24.41 278 SER A CA 1
ATOM 2129 C C . SER A 1 278 ? -43.224 29.742 9.827 1.00 24.41 278 SER A C 1
ATOM 2131 O O . SER A 1 278 ? -44.199 30.428 10.135 1.00 24.41 278 SER A O 1
ATOM 2133 N N . ASP A 1 279 ? -42.067 29.778 10.497 1.00 25.27 279 ASP A N 1
ATOM 2134 C CA . ASP A 1 279 ? -41.584 31.046 11.054 1.00 25.27 279 ASP A CA 1
ATOM 2135 C C . ASP A 1 279 ? -40.053 31.119 11.204 1.00 25.27 279 ASP A C 1
ATOM 2137 O O . ASP A 1 279 ? -39.378 30.163 11.581 1.00 25.27 279 ASP A O 1
ATOM 2141 N N . ARG A 1 280 ? -39.515 32.290 10.851 1.00 25.12 280 ARG A N 1
ATOM 2142 C CA . ARG A 1 280 ? -38.113 32.720 10.993 1.00 25.12 280 ARG A CA 1
ATOM 2143 C C . ARG A 1 280 ? -37.990 33.585 12.248 1.00 25.12 280 ARG A C 1
ATOM 2145 O O . ARG A 1 280 ? -38.852 34.431 12.452 1.00 25.12 280 ARG A O 1
ATOM 2152 N N . ARG A 1 281 ? -36.847 33.483 12.946 1.00 23.55 281 ARG A N 1
ATOM 2153 C CA . ARG A 1 281 ? -36.109 34.478 13.787 1.00 23.55 281 ARG A CA 1
ATOM 2154 C C . ARG A 1 281 ? -35.364 33.667 14.863 1.00 23.55 281 ARG A C 1
ATOM 2156 O O . ARG A 1 281 ? -35.923 32.711 15.363 1.00 23.55 281 ARG A O 1
ATOM 2163 N N . GLY A 1 282 ? -34.139 33.931 15.298 1.00 23.12 282 GLY A N 1
ATOM 2164 C CA . GLY A 1 282 ? -33.145 34.963 15.046 1.00 23.12 282 GLY A CA 1
ATOM 2165 C C . GLY A 1 282 ? -32.033 34.810 16.106 1.00 23.12 282 GLY A C 1
ATOM 2166 O O . GLY A 1 282 ? -32.313 34.336 17.195 1.00 23.12 282 GLY A O 1
ATOM 2167 N N . ARG A 1 283 ? -30.807 35.223 15.749 1.00 25.31 283 ARG A N 1
ATOM 2168 C CA . ARG A 1 283 ? -29.677 35.707 16.584 1.00 25.31 283 ARG A CA 1
ATOM 2169 C C . ARG A 1 283 ? -29.278 34.964 17.877 1.00 25.31 283 ARG A C 1
ATOM 2171 O O . ARG A 1 283 ? -30.038 34.896 18.829 1.00 25.31 283 ARG A O 1
ATOM 2178 N N . GLY A 1 284 ? -27.975 34.683 17.988 1.00 24.22 284 GLY A N 1
ATOM 2179 C CA . GLY A 1 284 ? -27.287 34.585 19.281 1.00 24.22 284 GLY A CA 1
ATOM 2180 C C . GLY A 1 284 ? -25.904 33.936 19.208 1.00 24.22 284 GLY A C 1
ATOM 2181 O O . GLY A 1 284 ? -25.793 32.727 19.335 1.00 24.22 284 GLY A O 1
ATOM 2182 N N . ASN A 1 285 ? -24.853 34.738 19.021 1.00 26.36 285 ASN A N 1
ATOM 2183 C CA . ASN A 1 285 ? -23.480 34.389 19.420 1.00 26.36 285 ASN A CA 1
ATOM 2184 C C . ASN A 1 285 ? -23.385 34.561 20.952 1.00 26.36 285 ASN A C 1
ATOM 2186 O O . ASN A 1 285 ? -23.996 35.514 21.453 1.00 26.36 285 ASN A O 1
ATOM 2190 N N . PRO A 1 286 ? -22.650 33.717 21.705 1.00 34.44 286 PRO A N 1
ATOM 2191 C CA . PRO A 1 286 ? -21.393 34.242 22.254 1.00 34.44 286 PRO A CA 1
ATOM 2192 C C . PRO A 1 286 ? -20.252 33.226 22.527 1.00 34.44 286 PRO A C 1
ATOM 2194 O O . PRO A 1 286 ? -20.457 32.135 23.044 1.00 34.44 286 PRO A O 1
ATOM 2197 N N . ARG A 1 287 ? -19.032 33.768 22.378 1.00 24.69 287 ARG A N 1
ATOM 2198 C CA . ARG A 1 287 ? -17.857 33.684 23.280 1.00 24.69 287 ARG A CA 1
ATOM 2199 C C . ARG A 1 287 ? -16.960 32.436 23.260 1.00 24.69 287 ARG A C 1
ATOM 2201 O O . ARG A 1 287 ? -17.142 31.458 23.969 1.00 24.69 287 ARG A O 1
ATOM 2208 N N . THR A 1 288 ? -15.845 32.647 22.564 1.00 26.73 288 THR A N 1
ATOM 2209 C CA . THR A 1 288 ? -14.489 32.143 22.811 1.00 26.73 288 THR A CA 1
ATOM 2210 C C . THR A 1 288 ? -14.052 32.252 24.280 1.00 26.73 288 THR A C 1
ATOM 2212 O O . THR A 1 288 ? -14.013 33.356 24.828 1.00 26.73 288 THR A O 1
ATOM 2215 N N . GLY A 1 289 ? -13.628 31.135 24.875 1.00 23.52 289 GLY A N 1
ATOM 2216 C CA . GLY A 1 289 ? -12.868 31.084 26.125 1.00 23.52 289 GLY A CA 1
ATOM 2217 C C . GLY A 1 289 ? -11.506 30.430 25.885 1.00 23.52 289 GLY A C 1
ATOM 2218 O O . GLY A 1 289 ? -11.438 29.250 25.559 1.00 23.52 289 GLY A O 1
ATOM 2219 N N . ARG A 1 290 ? -10.427 31.211 26.015 1.00 22.69 290 ARG A N 1
ATOM 2220 C CA . ARG A 1 290 ? -9.047 30.720 26.148 1.00 22.69 290 ARG A CA 1
ATOM 2221 C C . ARG A 1 290 ? -8.831 30.285 27.596 1.00 22.69 290 ARG A C 1
ATOM 2223 O O . ARG A 1 290 ? -9.138 31.071 28.488 1.00 22.69 290 ARG A O 1
ATOM 2230 N N . LEU A 1 291 ? -8.216 29.127 27.822 1.00 24.06 291 LEU A N 1
ATOM 2231 C CA . LEU A 1 291 ? -7.550 28.811 29.087 1.00 24.06 291 LEU A CA 1
ATOM 2232 C C . LEU A 1 291 ? -6.145 28.274 28.815 1.00 24.06 291 LEU A C 1
ATOM 2234 O O . LEU A 1 291 ? -5.893 27.606 27.815 1.00 24.06 291 LEU A O 1
ATOM 2238 N N . ALA A 1 292 ? -5.238 28.725 29.674 1.00 22.86 292 ALA A N 1
ATOM 2239 C CA . ALA A 1 292 ? -3.797 28.737 29.522 1.00 22.86 292 ALA A CA 1
ATOM 2240 C C . ALA A 1 292 ? -3.137 27.392 29.846 1.00 22.86 292 ALA A C 1
ATOM 2242 O O . ALA A 1 292 ? -3.635 26.611 30.653 1.00 22.86 292 ALA A O 1
ATOM 2243 N N . ALA A 1 293 ? -1.975 27.182 29.230 1.00 24.20 293 ALA A N 1
ATOM 2244 C CA . ALA A 1 293 ? -1.033 26.123 29.546 1.00 24.20 293 ALA A CA 1
ATOM 2245 C C . ALA A 1 293 ? -0.261 26.429 30.839 1.00 24.20 293 ALA A C 1
ATOM 2247 O O . ALA A 1 293 ? 0.185 27.557 31.051 1.00 24.20 293 ALA A O 1
ATOM 2248 N N . THR A 1 294 ? -0.014 25.393 31.638 1.00 22.55 294 THR A N 1
ATOM 2249 C CA . THR A 1 294 ? 1.074 25.345 32.622 1.00 22.55 294 THR A CA 1
ATOM 2250 C C . THR A 1 294 ? 1.782 23.999 32.499 1.00 22.55 294 THR A C 1
ATOM 2252 O O . THR A 1 294 ? 1.148 22.951 32.581 1.00 22.55 294 THR A O 1
ATOM 2255 N N . ASN A 1 295 ? 3.091 24.067 32.255 1.00 24.66 295 ASN A N 1
ATOM 2256 C CA . ASN A 1 295 ? 4.025 22.955 32.087 1.00 24.66 295 ASN A CA 1
ATOM 2257 C C . ASN A 1 295 ? 4.304 22.189 33.390 1.00 24.66 295 ASN A C 1
ATOM 2259 O O . ASN A 1 295 ? 4.376 22.801 34.453 1.00 24.66 295 ASN A O 1
ATOM 2263 N N . GLY A 1 296 ? 4.660 20.905 33.248 1.00 21.67 296 GLY A N 1
ATOM 2264 C CA . GLY A 1 296 ? 5.667 20.261 34.100 1.00 21.67 296 GLY A CA 1
ATOM 2265 C C . GLY A 1 296 ? 5.427 18.783 34.415 1.00 21.67 296 GLY A C 1
ATOM 2266 O O . GLY A 1 296 ? 4.678 18.489 35.336 1.00 21.67 296 GLY A O 1
ATOM 2267 N N . LEU A 1 297 ? 6.099 17.873 33.693 1.00 23.12 297 LEU A N 1
ATOM 2268 C CA . LEU A 1 297 ? 7.045 16.856 34.210 1.00 23.12 297 LEU A CA 1
ATOM 2269 C C . LEU A 1 297 ? 7.558 15.953 33.050 1.00 23.12 297 LEU A C 1
ATOM 2271 O O . LEU A 1 297 ? 6.838 15.766 32.070 1.00 23.12 297 LEU A O 1
ATOM 2275 N N . PRO A 1 298 ? 8.810 15.448 33.107 1.00 24.08 298 PRO A N 1
ATOM 2276 C CA . PRO A 1 298 ? 9.533 14.896 31.959 1.00 24.08 298 PRO A CA 1
ATOM 2277 C C . PRO A 1 298 ? 9.428 13.365 31.864 1.00 24.08 298 PRO A C 1
ATOM 2279 O O . PRO A 1 298 ? 9.449 12.677 32.880 1.00 24.08 298 PRO A O 1
ATOM 2282 N N . GLY A 1 299 ? 9.406 12.832 30.638 1.00 25.45 299 GLY A N 1
ATOM 2283 C CA . GLY A 1 299 ? 9.596 11.397 30.383 1.00 25.45 299 GLY A CA 1
ATOM 2284 C C . GLY A 1 299 ? 8.420 10.699 29.703 1.00 25.45 299 GLY A C 1
ATOM 2285 O O . GLY A 1 299 ? 7.830 9.785 30.259 1.00 25.45 299 GLY A O 1
ATOM 2286 N N . SER A 1 300 ? 8.084 11.101 28.481 1.00 22.86 300 SER A N 1
ATOM 2287 C CA . SER A 1 300 ? 7.407 10.227 27.517 1.00 22.86 300 SER A CA 1
ATOM 2288 C C . SER A 1 300 ? 7.722 10.736 26.114 1.00 22.86 300 SER A C 1
ATOM 2290 O O . SER A 1 300 ? 7.590 11.924 25.818 1.00 22.86 300 SER A O 1
ATOM 2292 N N . ALA A 1 301 ? 8.241 9.851 25.269 1.00 24.72 301 ALA A N 1
ATOM 2293 C CA . ALA A 1 301 ? 8.577 10.154 23.890 1.00 24.72 301 ALA A CA 1
ATOM 2294 C C . ALA A 1 301 ? 7.286 10.359 23.075 1.00 24.72 301 ALA A C 1
ATOM 2296 O O . ALA A 1 301 ? 6.713 9.423 22.538 1.00 24.72 301 ALA A O 1
ATOM 2297 N N . GLY A 1 302 ? 6.814 11.606 23.058 1.00 23.69 302 GLY A N 1
ATOM 2298 C CA . GLY A 1 302 ? 6.310 12.319 21.882 1.00 23.69 302 GLY A CA 1
ATOM 2299 C C . GLY A 1 302 ? 5.225 11.673 21.016 1.00 23.69 302 GLY A C 1
ATOM 2300 O O . GLY A 1 302 ? 5.444 11.498 19.824 1.00 23.69 302 GLY A O 1
ATOM 2301 N N . LEU A 1 303 ? 4.017 11.480 21.551 1.00 23.86 303 LEU A N 1
ATOM 2302 C CA . LEU A 1 303 ? 2.801 11.694 20.756 1.00 23.86 303 LEU A CA 1
ATOM 2303 C C . LEU A 1 303 ? 2.650 13.212 20.569 1.00 23.86 303 LEU A C 1
ATOM 2305 O O . LEU A 1 303 ? 2.251 13.920 21.494 1.00 23.86 303 LEU A O 1
ATOM 2309 N N . SER A 1 304 ? 3.039 13.744 19.410 1.00 23.97 304 SER A N 1
ATOM 2310 C CA . SER A 1 304 ? 2.866 15.166 19.103 1.00 23.97 304 SER A CA 1
ATOM 2311 C C . SER A 1 304 ? 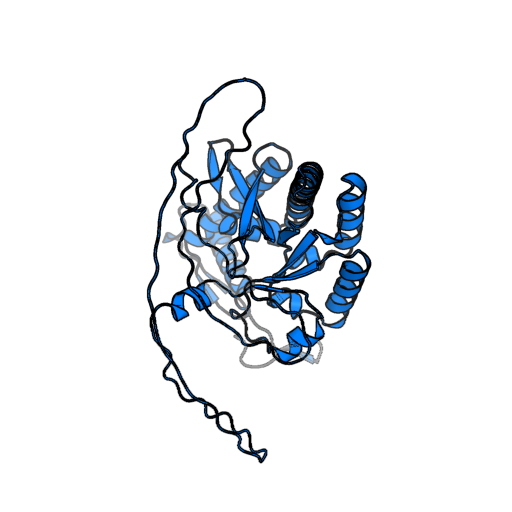1.375 15.487 18.923 1.00 23.97 304 SER A C 1
ATOM 2313 O O . SER A 1 304 ? 0.678 14.946 18.067 1.00 23.97 304 SER A O 1
ATOM 2315 N N . VAL A 1 305 ? 0.876 16.350 19.808 1.00 25.34 305 VAL A N 1
ATOM 2316 C CA . VAL A 1 305 ? -0.529 16.751 19.937 1.00 25.34 305 VAL A CA 1
ATOM 2317 C C . VAL A 1 305 ? -0.923 17.773 18.859 1.00 25.34 305 VAL A C 1
ATOM 2319 O O . VAL A 1 305 ? -0.174 18.689 18.527 1.00 25.34 305 VAL A O 1
ATOM 2322 N N . TRP A 1 306 ? -2.136 17.580 18.339 1.00 29.19 306 TRP A N 1
ATOM 2323 C CA . TRP A 1 306 ? -2.814 18.239 17.220 1.00 29.19 306 TRP A CA 1
ATOM 2324 C C . TRP A 1 306 ? -3.100 19.746 17.384 1.00 29.19 306 TRP A C 1
ATOM 2326 O O . TRP A 1 306 ? -3.322 20.239 18.487 1.00 29.19 306 TRP A O 1
ATOM 2336 N N . SER A 1 307 ? -3.241 20.452 16.250 1.00 22.34 307 SER A N 1
ATOM 2337 C CA . SER A 1 307 ? -3.968 21.732 16.137 1.00 22.34 307 SER A CA 1
ATOM 2338 C C . SER A 1 307 ? -5.186 21.584 15.207 1.00 22.34 307 SER A C 1
ATOM 2340 O O . SER A 1 307 ? -5.025 21.099 14.086 1.00 22.34 307 SER A O 1
ATOM 2342 N N . PRO A 1 308 ? -6.399 22.011 15.614 1.00 26.22 308 PRO A N 1
ATOM 2343 C CA . PRO A 1 308 ? -7.608 21.888 14.810 1.00 26.22 308 PRO A CA 1
ATOM 2344 C C . PRO A 1 308 ? -7.815 23.154 13.975 1.00 26.22 308 PRO A C 1
ATOM 2346 O O . PRO A 1 308 ? -8.349 24.142 14.467 1.00 26.22 308 PRO A O 1
ATOM 2349 N N . ASN A 1 309 ? -7.386 23.153 12.714 1.00 23.84 309 ASN A N 1
ATOM 2350 C CA . ASN A 1 309 ? -7.880 24.113 11.722 1.00 23.84 309 ASN A CA 1
ATOM 2351 C C . ASN A 1 309 ? -7.632 23.595 10.300 1.00 23.84 309 ASN A C 1
ATOM 2353 O O . ASN A 1 309 ? -6.591 23.853 9.704 1.00 23.84 309 ASN A O 1
ATOM 2357 N N . ALA A 1 310 ? -8.621 22.902 9.734 1.00 25.64 310 ALA A N 1
ATOM 2358 C CA . ALA A 1 310 ? -8.768 22.765 8.289 1.00 25.64 310 ALA A CA 1
ATOM 2359 C C . ALA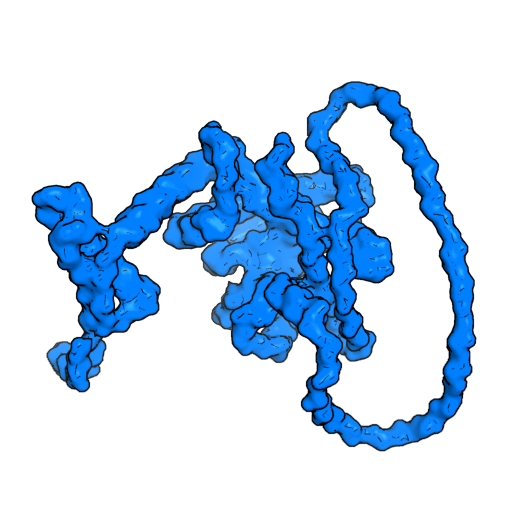 A 1 310 ? -10.262 22.680 7.934 1.00 25.64 310 ALA A C 1
ATOM 2361 O O . ALA A 1 310 ? -11.001 21.846 8.447 1.00 25.64 310 ALA A O 1
ATOM 2362 N N . LEU A 1 311 ? -10.700 23.630 7.109 1.00 23.89 311 LEU A N 1
ATOM 2363 C CA . LEU A 1 311 ? -12.085 23.961 6.768 1.00 23.89 311 LEU A CA 1
ATOM 2364 C C . LEU A 1 311 ? -12.856 22.797 6.113 1.00 23.89 311 LEU A C 1
ATOM 2366 O O . LEU A 1 311 ? -12.388 22.202 5.145 1.00 23.89 311 LEU A O 1
ATOM 2370 N N . ALA A 1 312 ? -14.076 22.543 6.600 1.00 25.59 312 ALA A N 1
ATOM 2371 C CA . ALA A 1 312 ? -15.024 21.568 6.059 1.00 25.59 312 ALA A CA 1
ATOM 2372 C C . ALA A 1 312 ? -15.979 22.199 5.023 1.00 25.59 312 ALA A C 1
ATOM 2374 O O . ALA A 1 312 ? -16.541 23.271 5.253 1.00 25.59 312 ALA A O 1
ATOM 2375 N N . GLY A 1 313 ? -16.198 21.508 3.900 1.00 23.22 313 GLY A N 1
ATOM 2376 C CA . GLY A 1 313 ? -17.285 21.767 2.947 1.00 23.22 313 GLY A CA 1
ATOM 2377 C C . GLY A 1 313 ? -18.360 20.681 3.060 1.00 23.22 313 GLY A C 1
ATOM 2378 O O . GLY A 1 313 ? -18.029 19.504 3.158 1.00 23.22 313 GLY A O 1
ATOM 2379 N N . SER A 1 314 ? -19.640 21.067 3.083 1.00 22.17 314 SER A N 1
ATOM 2380 C CA . SER A 1 314 ? -20.770 20.177 3.403 1.00 22.17 314 SER A CA 1
ATOM 2381 C C . SER A 1 314 ? -21.546 19.692 2.171 1.00 22.17 314 SER A C 1
ATOM 2383 O O . SER A 1 314 ? -21.845 20.501 1.292 1.00 22.17 314 SER A O 1
ATOM 2385 N N . ALA A 1 315 ? -22.020 18.444 2.193 1.00 23.39 315 ALA A N 1
ATOM 2386 C CA . ALA A 1 315 ? -23.169 17.978 1.413 1.00 23.39 315 ALA A CA 1
ATOM 2387 C C . ALA A 1 315 ? -24.046 17.075 2.303 1.00 23.39 315 ALA A C 1
ATOM 2389 O O . ALA A 1 315 ? -23.538 16.149 2.929 1.00 23.39 315 ALA A O 1
ATOM 2390 N N . ARG A 1 316 ? -25.353 17.367 2.391 1.00 21.92 316 ARG A N 1
ATOM 2391 C CA . ARG A 1 316 ? -26.344 16.541 3.107 1.00 21.92 316 ARG A CA 1
ATOM 2392 C C . ARG A 1 316 ? -26.971 15.550 2.128 1.00 21.92 316 ARG A C 1
ATOM 2394 O O . ARG A 1 316 ? -27.460 15.975 1.084 1.00 21.92 316 ARG A O 1
ATOM 2401 N N . LEU A 1 317 ? -27.010 14.270 2.487 1.00 25.09 317 LEU A N 1
ATOM 2402 C CA . LEU A 1 317 ? -27.876 13.275 1.853 1.00 25.09 317 LEU A CA 1
ATOM 2403 C C . LEU A 1 317 ? -28.926 12.841 2.878 1.00 25.09 317 LEU A C 1
ATOM 2405 O O . LEU A 1 317 ? -28.589 12.455 3.994 1.00 25.09 317 LEU A O 1
ATOM 2409 N N . ASP A 1 318 ? -30.193 12.982 2.503 1.00 23.44 318 ASP A N 1
ATOM 2410 C CA . ASP A 1 318 ? -31.353 12.691 3.342 1.00 23.44 318 ASP A CA 1
ATOM 2411 C C . ASP A 1 318 ? -31.574 11.170 3.417 1.00 23.44 318 ASP A C 1
ATOM 2413 O O . ASP A 1 318 ? -31.758 10.512 2.389 1.00 23.44 318 ASP A O 1
ATOM 2417 N N . SER A 1 319 ? -31.504 10.587 4.617 1.00 28.34 319 SER A N 1
ATOM 2418 C CA . SER A 1 319 ? -31.641 9.143 4.820 1.00 28.34 319 SER A CA 1
ATOM 2419 C C . SER A 1 319 ? -33.092 8.788 5.146 1.00 28.34 319 SER A C 1
ATOM 2421 O O . SER A 1 319 ? -33.517 8.869 6.300 1.00 28.34 319 SER A O 1
ATOM 2423 N N . SER A 1 320 ? -33.848 8.334 4.147 1.00 27.45 320 SER A N 1
ATOM 2424 C CA . SER A 1 320 ? -35.073 7.563 4.378 1.00 27.45 320 SER A CA 1
ATOM 2425 C C . SER A 1 320 ? -34.949 6.166 3.758 1.00 27.45 320 SER A C 1
ATOM 2427 O O . SER A 1 320 ? -34.593 6.019 2.595 1.00 27.45 320 SER A O 1
ATOM 2429 N N . ALA A 1 321 ? -35.245 5.161 4.590 1.00 27.56 321 ALA A N 1
ATOM 2430 C CA . ALA A 1 321 ? -35.332 3.719 4.327 1.00 27.56 321 ALA A CA 1
ATOM 2431 C C . ALA A 1 321 ? -34.015 2.913 4.157 1.00 27.56 321 ALA A C 1
ATOM 2433 O O . ALA A 1 321 ? -33.379 2.891 3.110 1.00 27.56 321 ALA A O 1
ATOM 2434 N N . SER A 1 322 ? -33.689 2.175 5.232 1.00 32.19 322 SER A N 1
ATOM 2435 C CA . SER A 1 322 ? -32.945 0.899 5.295 1.00 32.19 322 SER A CA 1
ATOM 2436 C C . SER A 1 322 ? -31.689 0.740 4.421 1.00 32.19 322 SER A C 1
ATOM 2438 O O . SER A 1 322 ? -31.736 0.204 3.315 1.00 32.19 322 SER A O 1
ATOM 2440 N N . GLY A 1 323 ? -30.543 1.110 4.995 1.00 29.09 323 GLY A N 1
ATOM 2441 C CA . GLY A 1 323 ? -29.199 0.789 4.508 1.00 29.09 323 GLY A CA 1
ATOM 2442 C C . GLY A 1 323 ? -28.190 1.757 5.121 1.00 29.09 323 GLY A C 1
ATOM 2443 O O . GLY A 1 323 ? -28.114 2.905 4.698 1.00 29.09 323 GLY A O 1
ATOM 2444 N N . ARG A 1 324 ? -27.468 1.338 6.169 1.00 33.44 324 ARG A N 1
ATOM 2445 C CA . ARG A 1 324 ? -26.481 2.179 6.869 1.00 33.44 324 ARG A CA 1
ATOM 2446 C C . ARG A 1 324 ? -25.196 2.293 6.039 1.00 33.44 324 ARG A C 1
ATOM 2448 O O . ARG A 1 324 ? -24.211 1.653 6.364 1.00 33.44 324 ARG A O 1
ATOM 2455 N N . ALA A 1 325 ? -25.209 3.102 4.986 1.00 32.38 325 ALA A N 1
ATOM 2456 C CA . ALA A 1 325 ? -23.985 3.618 4.380 1.00 32.38 325 ALA A CA 1
ATOM 2457 C C . ALA A 1 325 ? -23.826 5.080 4.820 1.00 32.38 325 ALA A C 1
ATOM 2459 O O . ALA A 1 325 ? -24.710 5.902 4.578 1.00 32.38 325 ALA A O 1
ATOM 2460 N N . SER A 1 326 ? -22.728 5.404 5.501 1.00 39.88 326 SER A N 1
ATOM 2461 C CA . SER A 1 326 ? -22.393 6.781 5.886 1.00 39.88 326 SER A CA 1
ATOM 2462 C C . SER A 1 326 ? -21.269 7.301 4.995 1.00 39.88 326 SER A C 1
ATOM 2464 O O . SER A 1 326 ? -20.245 6.637 4.852 1.00 39.88 326 SER A O 1
ATOM 2466 N N . ALA A 1 327 ? -21.453 8.483 4.404 1.00 37.62 327 ALA A N 1
ATOM 2467 C CA . ALA A 1 327 ? -20.411 9.155 3.633 1.00 37.62 327 ALA A CA 1
ATOM 2468 C C . ALA A 1 327 ? -19.417 9.839 4.586 1.00 37.62 327 ALA A C 1
ATOM 2470 O O . ALA A 1 327 ? -19.824 10.607 5.460 1.00 37.62 327 ALA A O 1
ATOM 2471 N N . VAL A 1 328 ? -18.122 9.569 4.414 1.00 42.75 328 VAL A N 1
ATOM 2472 C CA . VAL A 1 328 ? -17.033 10.207 5.171 1.00 42.75 328 VAL A CA 1
ATOM 2473 C C . VAL A 1 328 ? -16.218 11.060 4.202 1.00 42.75 328 VAL A C 1
ATOM 2475 O O . VAL A 1 328 ? -15.792 10.579 3.154 1.00 42.75 328 VAL A O 1
ATOM 2478 N N . ILE A 1 329 ? -16.021 12.339 4.530 1.00 40.59 329 ILE A N 1
ATOM 2479 C CA . ILE A 1 329 ? -15.214 13.266 3.727 1.00 40.59 329 ILE A CA 1
ATOM 2480 C C . ILE A 1 329 ? -13.773 13.221 4.246 1.00 40.59 329 ILE A C 1
ATOM 2482 O O . ILE A 1 329 ? -13.542 13.464 5.430 1.00 40.59 329 ILE A O 1
ATOM 2486 N N . ARG A 1 330 ? -12.799 12.955 3.362 1.00 42.66 330 ARG A N 1
ATOM 2487 C CA . ARG A 1 330 ? -11.365 13.102 3.670 1.00 42.66 330 ARG A CA 1
ATOM 2488 C C . ARG A 1 330 ? -11.073 14.569 4.013 1.00 42.66 330 ARG A C 1
ATOM 2490 O O . ARG A 1 330 ? -11.118 15.432 3.136 1.00 42.66 330 ARG A O 1
ATOM 2497 N N . THR A 1 331 ? -10.765 14.874 5.274 1.00 36.50 331 THR A N 1
ATOM 2498 C CA . THR A 1 331 ? -10.291 16.208 5.667 1.00 36.50 331 THR A CA 1
ATOM 2499 C C . THR A 1 331 ? -8.832 16.372 5.254 1.00 36.50 331 THR A C 1
ATOM 2501 O O . THR A 1 331 ? -7.956 15.627 5.693 1.00 36.50 331 THR A O 1
ATOM 2504 N N . THR A 1 332 ? -8.560 17.343 4.384 1.00 31.45 332 THR A N 1
ATOM 2505 C CA . THR A 1 332 ? -7.203 17.724 3.976 1.00 31.45 332 THR A CA 1
ATOM 2506 C C . THR A 1 332 ? -6.438 18.325 5.146 1.00 31.45 332 THR A C 1
ATOM 2508 O O . THR A 1 332 ? -6.909 19.298 5.732 1.00 31.45 332 THR A O 1
ATOM 2511 N N . GLY A 1 333 ? -5.238 17.817 5.425 1.00 33.19 333 GLY A N 1
ATOM 2512 C CA . GLY A 1 333 ? -4.321 18.500 6.334 1.00 33.19 333 GLY A CA 1
ATOM 2513 C C . GLY A 1 333 ? -3.105 17.699 6.788 1.00 33.19 333 GLY A C 1
ATOM 2514 O O . GLY A 1 333 ? -2.873 17.671 7.986 1.00 33.19 333 GLY A O 1
ATOM 2515 N N . ILE A 1 334 ? -2.341 17.047 5.895 1.00 34.56 334 ILE A N 1
ATOM 2516 C CA . ILE A 1 334 ? -1.018 16.478 6.264 1.00 34.56 334 ILE A CA 1
ATOM 2517 C C . ILE A 1 334 ? 0.100 16.771 5.237 1.00 34.56 334 ILE A C 1
ATOM 2519 O O . ILE A 1 334 ? 1.268 16.639 5.581 1.00 34.56 334 ILE A O 1
ATOM 2523 N N . ASP A 1 335 ? -0.174 17.316 4.045 1.00 32.69 335 ASP A N 1
ATOM 2524 C CA . ASP A 1 335 ? 0.922 17.707 3.127 1.00 32.69 335 ASP A CA 1
ATOM 2525 C C . ASP A 1 335 ? 1.791 18.867 3.670 1.00 32.69 335 ASP A C 1
ATOM 2527 O O . ASP A 1 335 ? 2.878 19.125 3.163 1.00 32.69 335 ASP A O 1
ATOM 2531 N N . ALA A 1 336 ? 1.355 19.550 4.737 1.00 27.77 336 ALA A N 1
ATOM 2532 C CA . ALA A 1 336 ? 2.083 20.659 5.357 1.00 27.77 336 ALA A CA 1
ATOM 2533 C C . ALA A 1 336 ? 3.079 20.248 6.464 1.00 27.77 336 ALA A C 1
ATOM 2535 O O . ALA A 1 336 ? 3.791 21.112 6.969 1.00 27.77 336 ALA A O 1
ATOM 2536 N N . LEU A 1 337 ? 3.157 18.967 6.852 1.00 29.52 337 LEU A N 1
ATOM 2537 C CA . LEU A 1 337 ? 4.071 18.504 7.914 1.00 29.52 337 LEU A CA 1
ATOM 2538 C C . LEU A 1 337 ? 5.394 17.915 7.393 1.00 29.52 337 LEU A C 1
ATOM 2540 O O . LEU A 1 337 ? 6.201 17.445 8.182 1.00 29.52 337 LEU A O 1
ATOM 2544 N N . ALA A 1 338 ? 5.670 17.993 6.087 1.00 28.00 338 ALA A N 1
ATOM 2545 C CA . ALA A 1 338 ? 6.923 17.510 5.493 1.00 28.00 338 ALA A CA 1
ATOM 2546 C C . ALA A 1 338 ? 8.161 18.408 5.761 1.00 28.00 338 ALA A C 1
ATOM 2548 O O . ALA A 1 338 ? 9.239 18.131 5.236 1.00 28.00 338 ALA A O 1
ATOM 2549 N N . HIS A 1 339 ? 8.025 19.477 6.559 1.00 26.84 339 HIS A N 1
ATOM 2550 C CA . HIS A 1 339 ? 9.091 20.454 6.842 1.00 26.84 339 HIS A CA 1
ATOM 2551 C C . HIS A 1 339 ? 9.350 20.727 8.338 1.00 26.84 339 HIS A C 1
ATOM 2553 O O . HIS A 1 339 ? 9.957 21.747 8.666 1.00 26.84 339 HIS A O 1
ATOM 2559 N N . LEU A 1 340 ? 8.933 19.837 9.243 1.00 26.02 340 LEU A N 1
ATOM 2560 C CA . LEU A 1 340 ? 9.345 19.851 10.657 1.00 26.02 340 LEU A CA 1
ATOM 2561 C C . LEU A 1 340 ? 9.993 18.518 11.032 1.00 26.02 340 LEU A C 1
ATOM 2563 O O . LEU A 1 340 ? 10.921 18.547 11.866 1.00 26.02 340 LEU A O 1
#

Secondary structure (DSSP, 8-state):
--SS-EEETTEEE-----EEE--GGG-S-S-HHHHHHHHHHHHHHHHHH-TT-EEE--HHHHHHHHHHHHHHHHHHHHHHTT-EEEEEEEEE-TTT--EEEEEEEEEEE-TTS-EE-HHHHHHHHHHHTHHHHHHHHHHHHHHHHHHHHHHTT-TT-EEEEE--HHHHT-TTHHHHHHHHHHHHT--GGGEEEEEEHHHHTS-HHHHHHHHHHHHHTT-EEEEEEETSS---HHHHHHTT-SEEEEPHHHHHHHTS-----------------------------------------------PPP--------------SS---EEE-----SGGGTT-

pLDDT: mean 71.95, std 27.55, range [21.67, 97.75]